Protein AF-A0A5N4DGF7-F1 (afdb_monomer)

Radius of gyration: 23.53 Å; Cα contacts (8 Å, |Δi|>4): 491; chains: 1; bounding box: 52×39×100 Å

InterPro domains:
  IPR006349 2-phosphoglycolate phosphatase, eukaryotic [TIGR01452] (80-290)
  IPR006357 HAD-superfamily hydrolase, subfamily IIA [PF13344] (52-76)
  IPR006357 HAD-superfamily hydrolase, subfamily IIA [PIRSF000915] (40-294)
  IPR023214 HAD superfamily [G3DSA:3.40.50.1000] (29-92)
  IPR023214 HAD superfamily [G3DSA:3.40.50.1000] (93-208)
  IPR023214 HAD superfamily [G3DSA:3.40.50.1000] (211-259)
  IPR036412 HAD-like superfamily [SSF56784] (50-291)

Foldseek 3Di:
DDDDDDDDDDDDDDDDPPDDPPPPPQDPDDFFDAAAQADPNLLVLLVLAPEEAEDPDLAQAPAPGGDPQSVVLCVLRVPDDDPDDFALLLLVLVVCCVLQDDPPLSRAAEEEQDDPVSVVSNVVSVGHHFPPPPDDPVHTGQQQEYEQFDHPPDDPVSLVVLLVSLVPVRRAYAYSAQDQWFAHPVRDIDGGSNVVQVSSCVSNVHHHHYRAFLDCSSVVVVCVVPVGDQCNYEFEYAALRGRLLSSVVSNHQYEHEPSGDDDSVVLVVCVVVVVSSSHHSYYYPHCSSSVVSSDD

Solvent-accessible surface area (backbone atoms only — not comparable to full-atom values): 16673 Å² total; per-residue (Å²): 138,84,82,89,83,87,80,78,87,78,78,83,77,83,80,75,82,73,78,73,77,75,74,76,73,79,72,97,61,84,78,55,68,56,38,76,56,46,73,69,60,29,30,55,54,53,71,60,38,82,46,75,47,69,47,51,75,24,45,42,20,54,81,95,42,67,36,78,48,34,71,59,37,53,58,68,64,43,84,80,53,86,91,73,91,84,50,35,45,55,45,38,25,50,53,48,44,70,73,48,67,60,60,83,94,60,54,44,13,35,37,70,45,44,46,68,71,48,52,49,39,26,46,76,60,71,48,50,50,62,87,47,92,86,64,50,89,92,66,62,63,58,58,40,28,39,39,34,37,62,38,99,80,70,44,73,66,58,50,52,50,51,35,60,49,48,69,42,84,82,27,41,47,33,21,28,37,60,46,57,56,42,81,43,89,88,73,49,72,46,82,23,26,22,48,56,41,48,53,48,25,66,75,49,74,50,77,60,50,57,31,16,56,46,32,57,59,43,54,55,64,54,49,76,80,39,99,72,60,41,77,30,26,37,29,37,20,17,37,38,82,28,39,28,27,23,14,48,72,54,47,25,46,20,32,35,26,56,62,38,77,37,53,73,70,55,34,50,48,28,49,78,70,66,41,55,59,40,24,24,41,22,31,37,71,40,67,38,65,56,46,75,36,72,62,133

Secondary structure (DSSP, 8-state):
---PPP---PPPP-----------PPP-------EE--HHHHHHHHHH-SEEEEPSBTTTEETTEEPTTHHHHHHHHTTSS------HHHHHHHHHHHHH---GGG-PEEEEES-HHHHHHHHHTT-EETT-TT--TTSPPPEEEEEE---TT--HHHHHHHHHHHTSTTSEEEES----EEE-TTS-EEEPHHHHHHHHHHHHT---EE-STT-THHHHHHHTT----GGGEEEEES-IIIIIHHHHHHT-EEEEETTSS--HHHHHHHHHTT-GGGS-SEEESSGGGGGGGS--

pLDDT: mean 85.35, std 19.86, range [28.36, 98.88]

Nearest PDB structures (foldseek):
  5gyn-assembly1_A  TM=9.649E-01  e=1.870E-47  Homo sapiens
  9em1-assembly1_A  TM=9.661E-01  e=2.173E-46  Homo sapiens
  2cfs-assembly1_A-2  TM=9.547E-01  e=1.367E-45  Homo sapiens
  2cft-assembly1_A-2  TM=9.517E-01  e=8.372E-46  Homo sapiens
  8qfw-assembly1_B  TM=9.389E-01  e=1.209E-45  Mus musculus

Mean predicted aligned error: 9.0 Å

Organism: Camelus dromedarius (NCBI:txid9838)

Sequence (296 aa):
MPGPERLRESAPCPRKESGAARACGQPVGCMARCERLCGAALRDVLGRAQGILFDCDGVLWNGERAVPGAPELLERAGGGLARRRYSSAVCAARLLRQRLLGPPDAQGAVFVLGGEGLQAELRAAGLRLAGDPGEDPGAAPRVRAVLVGYDEHFSFAKLSEACAHLRDPDCLLVATDRDPWHPLSDGSRTPGTGSLAAAVETASGRQALVVGKPSPYMFECITEHFSVDPSRMLMVGDRLETDILFGHRCGMTTVLTLTGVSRLEEAQGYLAAGQHDLVPHYYVESIADLMEGLED

Structure (mmCIF, N/CA/C/O backbone):
data_AF-A0A5N4DGF7-F1
#
_entry.id   AF-A0A5N4DGF7-F1
#
loop_
_atom_site.group_PDB
_atom_site.id
_atom_site.type_symbol
_atom_site.label_atom_id
_atom_site.label_alt_id
_atom_site.label_comp_id
_atom_site.label_asym_id
_atom_site.label_entity_id
_atom_site.label_seq_id
_atom_site.pdbx_PDB_ins_code
_atom_site.Cartn_x
_atom_site.Cartn_y
_atom_site.Cartn_z
_atom_site.occupancy
_atom_site.B_iso_or_equiv
_atom_site.auth_seq_id
_atom_site.auth_comp_id
_atom_site.auth_asym_id
_atom_site.auth_atom_id
_atom_site.pdbx_PDB_model_num
ATOM 1 N N . MET A 1 1 ? -22.667 -16.792 -71.528 1.00 29.92 1 MET A N 1
ATOM 2 C CA . MET A 1 1 ? -22.055 -17.797 -70.630 1.00 29.92 1 MET A CA 1
ATOM 3 C C . MET A 1 1 ? -21.898 -17.163 -69.249 1.00 29.92 1 MET A C 1
ATOM 5 O O . MET A 1 1 ? -21.660 -15.962 -69.214 1.00 29.92 1 MET A O 1
ATOM 9 N N . PRO A 1 2 ? -22.196 -17.885 -68.159 1.00 38.75 2 PRO A N 1
ATOM 10 C CA . PRO A 1 2 ? -23.044 -17.379 -67.077 1.00 38.75 2 PRO A CA 1
ATOM 11 C C . PRO A 1 2 ? -22.313 -16.843 -65.828 1.00 38.75 2 PRO A C 1
ATOM 13 O O . PRO A 1 2 ? -21.226 -17.294 -65.499 1.00 38.75 2 PRO A O 1
ATOM 16 N N . GLY A 1 3 ? -22.999 -15.878 -65.194 1.00 35.38 3 GLY A N 1
ATOM 17 C CA . GLY A 1 3 ? -23.133 -15.471 -63.778 1.00 35.38 3 GLY A CA 1
ATOM 18 C C . GLY A 1 3 ? -22.097 -15.821 -62.691 1.00 35.38 3 GLY A C 1
ATOM 19 O O . GLY A 1 3 ? -21.662 -16.964 -62.611 1.00 35.38 3 GLY A O 1
ATOM 20 N N . PRO A 1 4 ? -21.806 -14.889 -61.754 1.00 40.59 4 PRO A N 1
ATOM 21 C CA . PRO A 1 4 ? -20.982 -15.172 -60.581 1.00 40.59 4 PRO A CA 1
ATOM 22 C C . PRO A 1 4 ? -21.784 -15.925 -59.505 1.00 40.59 4 PRO A C 1
ATOM 24 O O . PRO A 1 4 ? -22.848 -15.478 -59.064 1.00 40.59 4 PRO A O 1
ATOM 27 N N . GLU A 1 5 ? -21.261 -17.072 -59.072 1.00 37.19 5 GLU A N 1
ATOM 28 C CA . GLU A 1 5 ? -21.816 -17.888 -57.993 1.00 37.19 5 GLU A CA 1
ATOM 29 C C . GLU A 1 5 ? -21.522 -17.281 -56.614 1.00 37.19 5 GLU A C 1
ATOM 31 O O . GLU A 1 5 ? -20.382 -17.016 -56.236 1.00 37.19 5 GLU A O 1
ATOM 36 N N . ARG A 1 6 ? -22.597 -17.097 -55.842 1.00 35.78 6 ARG A N 1
ATOM 37 C CA . ARG A 1 6 ? -22.582 -16.855 -54.398 1.00 35.78 6 ARG A CA 1
ATOM 38 C C . ARG A 1 6 ? -22.234 -18.154 -53.676 1.00 35.78 6 ARG A C 1
ATOM 40 O O . ARG A 1 6 ? -22.987 -19.120 -53.783 1.00 35.78 6 ARG A O 1
ATOM 47 N N . LEU A 1 7 ? -21.190 -18.142 -52.850 1.00 34.81 7 LEU A N 1
ATOM 48 C CA . LEU A 1 7 ? -20.949 -19.191 -51.861 1.00 34.81 7 LEU A CA 1
ATOM 49 C C . LEU A 1 7 ? -20.727 -18.603 -50.461 1.00 34.81 7 LEU A C 1
ATOM 51 O O . LEU A 1 7 ? -19.651 -18.137 -50.116 1.00 34.81 7 LEU A O 1
ATOM 55 N N . ARG A 1 8 ? -21.822 -18.703 -49.697 1.00 33.31 8 ARG A N 1
ATOM 56 C CA . ARG A 1 8 ? -21.937 -19.197 -48.315 1.00 33.31 8 ARG A CA 1
ATOM 57 C C . ARG A 1 8 ? -21.228 -18.419 -47.202 1.00 33.31 8 ARG A C 1
ATOM 59 O O . ARG A 1 8 ? -20.053 -18.603 -46.913 1.00 33.31 8 ARG A O 1
ATOM 66 N N . GLU A 1 9 ? -22.069 -17.659 -46.504 1.00 29.84 9 GLU A N 1
ATOM 67 C CA . GLU A 1 9 ? -21.921 -17.209 -45.122 1.00 29.84 9 GLU A CA 1
ATOM 68 C C . GLU A 1 9 ? -21.431 -18.346 -44.212 1.00 29.84 9 GLU A C 1
ATOM 70 O O . GLU A 1 9 ? -22.077 -19.385 -44.061 1.00 29.84 9 GLU A O 1
ATOM 75 N N . SER A 1 10 ? -20.270 -18.138 -43.594 1.00 33.03 10 SER A N 1
ATOM 76 C CA . SER A 1 10 ? -19.778 -18.950 -42.487 1.00 33.03 10 SER A CA 1
ATOM 77 C C . SER A 1 10 ? -20.520 -18.566 -41.206 1.00 33.03 10 SER A C 1
ATOM 79 O O . SER A 1 10 ? -20.503 -17.405 -40.795 1.00 33.03 10 SER A O 1
ATOM 81 N N . ALA A 1 11 ? -21.160 -19.556 -40.588 1.00 35.50 11 ALA A N 1
ATOM 82 C CA . ALA A 1 11 ? -21.904 -19.439 -39.341 1.00 35.50 11 ALA A CA 1
ATOM 83 C C . ALA A 1 11 ? -21.068 -18.823 -38.194 1.00 35.50 11 ALA A C 1
ATOM 85 O O . ALA A 1 11 ? -19.869 -19.101 -38.087 1.00 35.50 11 ALA A O 1
ATOM 86 N N . PRO A 1 12 ? -21.682 -18.019 -37.306 1.00 32.53 12 PRO A N 1
ATOM 87 C CA . PRO A 1 12 ? -20.990 -17.429 -36.170 1.00 32.53 12 PRO A CA 1
ATOM 88 C C . PRO A 1 12 ? -20.614 -18.494 -35.129 1.00 32.53 12 PRO A C 1
ATOM 90 O O . PRO A 1 12 ? -21.428 -19.317 -34.713 1.00 32.53 12 PRO A O 1
ATOM 93 N N . CYS A 1 13 ? -19.351 -18.441 -34.706 1.00 29.00 13 CYS A N 1
ATOM 94 C CA . CYS A 1 13 ? -18.763 -19.249 -33.641 1.00 29.00 13 CYS A CA 1
ATOM 95 C C . CYS A 1 13 ? -19.578 -19.117 -32.333 1.00 29.00 13 CYS A C 1
ATOM 97 O O . CYS A 1 13 ? -19.913 -17.989 -31.950 1.00 29.00 13 CYS A O 1
ATOM 99 N N . PRO A 1 14 ? -19.902 -20.217 -31.625 1.00 30.45 14 PRO A N 1
ATOM 100 C CA . PRO A 1 14 ? -20.654 -20.142 -30.381 1.00 30.45 14 PRO A CA 1
ATOM 101 C C . PRO A 1 14 ? -19.812 -19.433 -29.317 1.00 30.45 14 PRO A C 1
ATOM 103 O O . PRO A 1 14 ? -18.762 -19.921 -28.894 1.00 30.45 14 PRO A O 1
ATOM 106 N N . ARG A 1 15 ? -20.287 -18.259 -28.885 1.00 29.48 15 ARG A N 1
ATOM 107 C CA . ARG A 1 15 ? -19.765 -17.538 -27.722 1.00 29.48 15 ARG A CA 1
ATOM 108 C C . ARG A 1 15 ? -19.885 -18.459 -26.510 1.00 29.48 15 ARG A C 1
ATOM 110 O O . ARG A 1 15 ? -20.980 -18.675 -26.005 1.00 29.48 15 ARG A O 1
ATOM 117 N N . LYS A 1 16 ? -18.760 -19.007 -26.049 1.00 29.69 16 LYS A N 1
ATOM 118 C CA . LYS A 1 16 ? -18.668 -19.544 -24.692 1.00 29.69 16 LYS A CA 1
ATOM 119 C C . LYS A 1 16 ? -18.825 -18.363 -23.746 1.00 29.69 16 LYS A C 1
ATOM 121 O O . LYS A 1 16 ? -18.000 -17.453 -23.756 1.00 29.69 16 LYS A O 1
ATOM 126 N N . GLU A 1 17 ? -19.912 -18.380 -22.988 1.00 28.86 17 GLU A N 1
ATOM 127 C CA . GLU A 1 17 ? -20.150 -17.508 -21.848 1.00 28.86 17 GLU A CA 1
ATOM 128 C C . GLU A 1 17 ? -18.963 -17.634 -20.885 1.00 28.86 17 GLU A C 1
ATOM 130 O O . GLU A 1 17 ? -18.830 -18.599 -20.134 1.00 28.86 17 GLU A O 1
ATOM 135 N N . SER A 1 18 ? -18.037 -16.680 -20.957 1.00 32.62 18 SER A N 1
ATOM 136 C CA . SER A 1 18 ? -17.045 -16.466 -19.915 1.00 32.62 18 SER A CA 1
ATOM 137 C C . SER A 1 18 ? -17.792 -15.916 -18.709 1.00 32.62 18 SER A C 1
ATOM 139 O O . SER A 1 18 ? -18.385 -14.838 -18.801 1.00 32.62 18 SER A O 1
ATOM 141 N N . GLY A 1 19 ? -17.801 -16.694 -17.625 1.00 29.19 19 GLY A N 1
ATOM 142 C CA . GLY A 1 19 ? -18.499 -16.399 -16.382 1.00 29.19 19 GLY A CA 1
ATOM 143 C C . GLY A 1 19 ? -18.359 -14.936 -15.989 1.00 29.19 19 GLY A C 1
ATOM 144 O O . GLY A 1 19 ? -17.258 -14.448 -15.734 1.00 29.19 19 GLY A O 1
ATOM 145 N N . ALA A 1 20 ? -19.498 -14.247 -15.966 1.00 30.00 20 ALA A N 1
ATOM 146 C CA . ALA A 1 20 ? -19.614 -12.942 -15.357 1.00 30.00 20 ALA A CA 1
ATOM 147 C C . ALA A 1 20 ? -19.059 -13.047 -13.934 1.00 30.00 20 ALA A C 1
ATOM 149 O O . ALA A 1 20 ? -19.538 -13.857 -13.134 1.00 30.00 20 ALA A O 1
ATOM 150 N N . ALA A 1 21 ? -18.040 -12.240 -13.637 1.00 31.88 21 ALA A N 1
ATOM 151 C CA . ALA A 1 21 ? -17.701 -11.904 -12.270 1.00 31.88 21 ALA A CA 1
ATOM 152 C C . ALA A 1 21 ? -19.017 -11.523 -11.589 1.00 31.88 21 ALA A C 1
ATOM 154 O O . ALA A 1 21 ? -19.682 -10.571 -12.007 1.00 31.88 21 ALA A O 1
ATOM 155 N N . ARG A 1 22 ? -19.455 -12.334 -10.620 1.00 28.36 22 ARG A N 1
ATOM 156 C CA . ARG A 1 22 ? -20.599 -11.982 -9.788 1.00 28.36 22 ARG A CA 1
ATOM 157 C C . ARG A 1 22 ? -20.249 -10.635 -9.180 1.00 28.36 22 ARG A C 1
ATOM 159 O O . ARG A 1 22 ? -19.332 -10.557 -8.368 1.00 28.36 22 ARG A O 1
ATOM 166 N N . ALA A 1 23 ? -20.947 -9.591 -9.619 1.00 31.34 23 ALA A N 1
ATOM 167 C CA . ALA A 1 23 ? -20.983 -8.334 -8.907 1.00 31.34 23 ALA A CA 1
ATOM 168 C C . ALA A 1 23 ? -21.332 -8.694 -7.463 1.00 31.34 23 ALA A C 1
ATOM 170 O O . ALA A 1 23 ? -22.400 -9.254 -7.201 1.00 31.34 23 ALA A O 1
ATOM 171 N N . CYS A 1 24 ? -20.374 -8.490 -6.563 1.00 31.69 24 CYS A N 1
ATOM 172 C CA . CYS A 1 24 ? -20.600 -8.619 -5.140 1.00 31.69 24 CYS A CA 1
ATOM 173 C C . CYS A 1 24 ? -21.695 -7.595 -4.829 1.00 31.69 24 CYS A C 1
ATOM 175 O O . CYS A 1 24 ? -21.461 -6.391 -4.928 1.00 31.69 24 CYS A O 1
ATOM 177 N N . GLY A 1 25 ? -22.926 -8.068 -4.619 1.00 30.77 25 GLY A N 1
ATOM 178 C CA . GLY A 1 25 ? -24.028 -7.203 -4.232 1.00 30.77 25 GLY A CA 1
ATOM 179 C C . GLY A 1 25 ? -23.598 -6.479 -2.969 1.00 30.77 25 GLY A C 1
ATOM 180 O O . GLY A 1 25 ? -23.214 -7.140 -2.007 1.00 30.77 25 GLY A O 1
ATOM 181 N N . GLN A 1 26 ? -23.593 -5.145 -3.003 1.00 32.00 26 GLN A N 1
ATOM 182 C CA . GLN A 1 26 ? -23.273 -4.342 -1.830 1.00 32.00 26 GLN A CA 1
ATOM 183 C C . GLN A 1 26 ? -24.164 -4.822 -0.677 1.00 32.00 26 GLN A C 1
ATOM 185 O O . GLN A 1 26 ? -25.393 -4.748 -0.799 1.00 32.00 26 GLN A O 1
ATOM 190 N N . PRO A 1 27 ? -23.595 -5.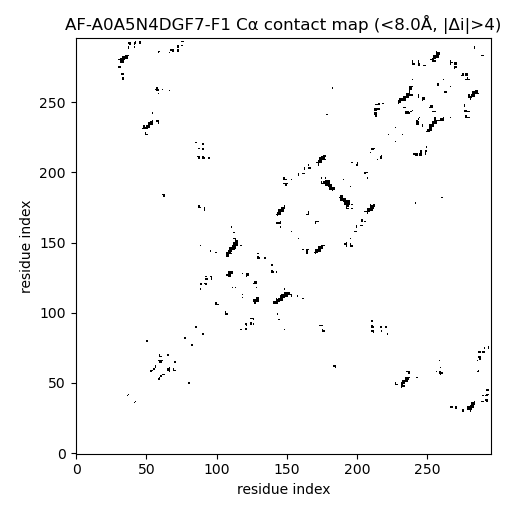343 0.423 1.00 37.53 27 PRO A N 1
ATOM 191 C CA . PRO A 1 27 ? -24.372 -5.525 1.629 1.00 37.53 27 PRO A CA 1
ATOM 192 C C . PRO A 1 27 ? -24.880 -4.142 2.026 1.00 37.53 27 PRO A C 1
ATOM 194 O O . PRO A 1 27 ? -24.149 -3.155 1.934 1.00 37.53 27 PRO A O 1
ATOM 197 N N . VAL A 1 28 ? -26.134 -4.064 2.461 1.00 37.47 28 VAL A N 1
ATOM 198 C CA . VAL A 1 28 ? -26.703 -2.861 3.073 1.00 37.47 28 VAL A CA 1
ATOM 199 C C . VAL A 1 28 ? -26.019 -2.692 4.438 1.00 37.47 28 VAL A C 1
ATOM 201 O O . VAL A 1 28 ? -26.547 -3.093 5.471 1.00 37.47 28 VAL A O 1
ATOM 204 N N . GLY A 1 29 ? -24.766 -2.239 4.415 1.00 44.91 29 GLY A N 1
ATOM 205 C CA . GLY A 1 29 ? -23.880 -2.082 5.561 1.00 44.91 29 GLY A CA 1
ATOM 206 C C . GLY A 1 29 ? -24.005 -0.687 6.162 1.00 44.91 29 GLY A C 1
ATOM 207 O O . GLY A 1 29 ? -24.285 0.280 5.457 1.00 44.91 29 GLY A O 1
ATOM 208 N N . CYS A 1 30 ? -23.843 -0.605 7.481 1.00 55.97 30 CYS A N 1
ATOM 209 C CA . CYS A 1 30 ? -23.845 0.622 8.277 1.00 55.97 30 CYS A CA 1
ATOM 210 C C . CYS A 1 30 ? -23.085 1.760 7.565 1.00 55.97 30 CYS A C 1
ATOM 212 O O . CYS A 1 30 ? -21.910 1.593 7.252 1.00 55.97 30 CYS A O 1
ATOM 214 N N . MET A 1 31 ? -23.731 2.906 7.300 1.00 72.88 31 MET A N 1
ATOM 215 C CA . MET A 1 31 ? -23.023 4.073 6.749 1.00 72.88 31 MET A CA 1
ATOM 216 C C . MET A 1 31 ? -21.836 4.430 7.651 1.00 72.88 31 MET A C 1
ATOM 218 O O . MET A 1 31 ? -22.018 4.558 8.862 1.00 72.88 31 MET A O 1
ATOM 222 N N . ALA A 1 32 ? -20.654 4.639 7.067 1.00 78.94 32 ALA A N 1
ATOM 223 C CA . ALA A 1 32 ? -19.492 5.124 7.801 1.00 78.94 32 ALA A CA 1
ATOM 224 C C . ALA A 1 32 ? -19.762 6.517 8.389 1.00 78.94 32 ALA A C 1
ATOM 226 O O . ALA A 1 32 ? -20.204 7.429 7.684 1.00 78.94 32 ALA A O 1
ATOM 227 N N . ARG A 1 33 ? -19.515 6.663 9.694 1.00 90.00 33 ARG A N 1
ATOM 228 C CA . ARG A 1 33 ? -19.821 7.878 10.468 1.00 90.00 33 ARG A CA 1
ATOM 229 C C . ARG A 1 33 ? -18.619 8.465 11.201 1.00 90.00 33 ARG A C 1
ATOM 231 O O . ARG A 1 33 ? -18.768 9.517 11.813 1.00 90.00 33 ARG A O 1
ATOM 238 N N . CYS A 1 34 ? -17.448 7.830 11.121 1.00 95.88 34 CYS A N 1
ATOM 239 C CA . CYS A 1 34 ? -16.244 8.246 11.838 1.00 95.88 34 CYS A CA 1
ATOM 240 C C . CYS A 1 34 ? -16.488 8.389 13.354 1.00 95.88 34 CYS A C 1
ATOM 242 O O . CYS A 1 34 ? -16.151 9.402 13.967 1.00 95.88 34 CYS A O 1
ATOM 244 N N . GLU A 1 35 ? -17.113 7.378 13.964 1.00 96.81 35 GLU A N 1
ATOM 245 C CA . GLU A 1 35 ? -17.431 7.378 15.397 1.00 96.81 35 GLU A CA 1
ATOM 246 C C . GLU A 1 35 ? -16.247 6.863 16.228 1.00 96.81 35 GLU A C 1
ATOM 248 O O . GLU A 1 35 ? -15.510 5.976 15.798 1.00 96.81 35 GLU A O 1
ATOM 253 N N . ARG A 1 36 ? -16.052 7.379 17.447 1.00 97.69 36 ARG A N 1
ATOM 254 C CA . ARG A 1 36 ? -15.028 6.824 18.345 1.00 97.69 36 ARG A CA 1
ATOM 255 C C . ARG A 1 36 ? -15.435 5.410 18.764 1.00 97.69 36 ARG A C 1
ATOM 257 O O . ARG A 1 36 ? -16.535 5.227 19.284 1.00 97.69 36 ARG A O 1
ATOM 264 N N . LEU A 1 37 ? -14.556 4.426 18.582 1.00 96.88 37 LEU A N 1
ATOM 265 C CA . LEU A 1 37 ? -14.819 3.053 19.012 1.00 96.88 37 LEU A CA 1
ATOM 266 C C . LEU A 1 37 ? -14.488 2.891 20.496 1.00 96.88 37 LEU A C 1
ATOM 268 O O . LEU A 1 37 ? -13.323 2.821 20.870 1.00 96.88 37 LEU A O 1
ATOM 272 N N . CYS A 1 38 ? -15.507 2.834 21.349 1.00 96.12 38 CYS A N 1
ATOM 273 C CA . CYS A 1 38 ? -15.329 2.610 22.784 1.00 96.12 38 CYS A CA 1
ATOM 274 C C . CYS A 1 38 ? -16.556 1.937 23.420 1.00 96.12 38 CYS A C 1
ATOM 276 O O . CYS A 1 38 ? -17.619 1.804 22.802 1.00 96.12 38 CYS A O 1
ATOM 278 N N . GLY A 1 39 ? -16.412 1.495 24.673 1.00 94.75 39 GLY A N 1
ATOM 279 C CA . GLY A 1 39 ? -17.518 0.995 25.490 1.00 94.75 39 GLY A CA 1
ATOM 280 C C . GLY A 1 39 ? -18.294 -0.162 24.846 1.00 94.75 39 GLY A C 1
ATOM 281 O O . GLY A 1 39 ? -17.718 -1.165 24.431 1.00 94.75 39 GLY A O 1
ATOM 282 N N . ALA A 1 40 ? -19.624 -0.042 24.792 1.00 93.75 40 ALA A N 1
ATOM 283 C CA . ALA A 1 40 ? -20.487 -1.092 24.244 1.00 93.75 40 ALA A CA 1
ATOM 284 C C . ALA A 1 40 ? -20.273 -1.314 22.737 1.00 93.75 40 ALA A C 1
ATOM 286 O O . ALA A 1 40 ? -20.248 -2.458 22.297 1.00 93.75 40 ALA A O 1
ATOM 287 N N . ALA A 1 41 ? -20.051 -0.242 21.966 1.00 94.12 41 ALA A N 1
ATOM 288 C CA . ALA A 1 41 ? -19.810 -0.349 20.529 1.00 94.12 41 ALA A CA 1
ATOM 289 C C . ALA A 1 41 ? -18.527 -1.138 20.234 1.00 94.12 41 ALA A C 1
ATOM 291 O O . ALA A 1 41 ? -18.525 -1.994 19.355 1.00 94.12 41 ALA A O 1
ATOM 292 N N . LEU A 1 42 ? -17.464 -0.901 21.011 1.00 94.75 42 LEU A N 1
ATOM 293 C CA . LEU A 1 42 ? -16.211 -1.649 20.902 1.00 94.75 42 LEU A CA 1
ATOM 294 C C . LEU A 1 42 ? -16.428 -3.155 21.115 1.00 94.75 42 LEU A C 1
ATOM 296 O O . LEU A 1 42 ? -16.029 -3.952 20.266 1.00 94.75 42 LEU A O 1
ATOM 300 N N . ARG A 1 43 ? -17.108 -3.539 22.205 1.00 93.25 43 ARG A N 1
ATOM 301 C CA . ARG A 1 43 ? -17.416 -4.949 22.503 1.00 93.25 43 ARG A CA 1
ATOM 302 C C . ARG A 1 43 ? -18.280 -5.598 21.424 1.00 93.25 43 ARG A C 1
ATOM 304 O O . ARG A 1 43 ? -17.997 -6.716 21.009 1.00 93.25 43 ARG A O 1
ATOM 311 N N . ASP A 1 44 ? -19.295 -4.895 20.931 1.00 93.12 44 ASP A N 1
ATOM 312 C CA . ASP A 1 44 ? -20.184 -5.419 19.891 1.00 93.12 44 ASP A CA 1
ATOM 313 C C . ASP A 1 44 ? -19.459 -5.621 18.554 1.00 93.12 44 ASP A C 1
ATOM 315 O O . ASP A 1 44 ? -19.674 -6.628 17.875 1.00 93.12 44 ASP A O 1
ATOM 319 N N . VAL A 1 45 ? -18.607 -4.670 18.161 1.00 93.75 45 VAL A N 1
ATOM 320 C CA . VAL A 1 45 ? -17.831 -4.736 16.915 1.00 93.75 45 VAL A CA 1
ATOM 321 C C . VAL A 1 45 ? -16.804 -5.864 16.985 1.00 93.75 45 VAL A C 1
ATOM 323 O O . VAL A 1 45 ? -16.755 -6.695 16.076 1.00 93.75 45 VAL A O 1
ATOM 326 N N . LEU A 1 46 ? -16.038 -5.948 18.078 1.00 91.88 46 LEU A N 1
ATOM 327 C CA . LEU A 1 46 ? -15.054 -7.015 18.271 1.00 91.88 46 LEU A CA 1
ATOM 328 C C . LEU A 1 46 ? -15.713 -8.392 18.413 1.00 91.88 46 LEU A C 1
ATOM 330 O O . LEU A 1 46 ? -15.262 -9.340 17.779 1.00 91.88 46 LEU A O 1
ATOM 334 N N . GLY A 1 47 ? -16.825 -8.506 19.146 1.00 90.25 47 GLY A N 1
ATOM 335 C CA . GLY A 1 47 ? -17.545 -9.771 19.327 1.00 90.25 47 GLY A CA 1
ATOM 336 C C . GLY A 1 47 ? -18.165 -10.331 18.039 1.00 90.25 47 GLY A C 1
ATOM 337 O O . GLY A 1 47 ? -18.373 -11.539 17.915 1.00 90.25 47 GLY A O 1
ATOM 338 N N . ARG A 1 48 ? -18.453 -9.478 17.046 1.00 90.38 48 ARG A N 1
ATOM 339 C CA . ARG A 1 48 ? -18.931 -9.911 15.718 1.00 90.38 48 ARG A CA 1
ATOM 340 C C . ARG A 1 48 ? -17.793 -10.299 14.777 1.00 90.38 48 ARG A C 1
ATOM 342 O O . ARG A 1 48 ? -18.018 -11.122 13.875 1.00 90.38 48 ARG A O 1
ATOM 349 N N . ALA A 1 49 ? -16.611 -9.719 14.970 1.00 90.25 49 ALA A N 1
ATOM 350 C CA . ALA A 1 49 ? -15.463 -9.921 14.104 1.00 90.25 49 ALA A CA 1
ATOM 351 C C . ALA A 1 49 ? -14.941 -11.366 14.182 1.00 90.25 49 ALA A C 1
ATOM 353 O O . ALA A 1 49 ? -14.814 -11.959 15.247 1.00 90.25 49 ALA A O 1
ATOM 354 N N . GLN A 1 50 ? -14.640 -11.948 13.023 1.00 88.12 50 GLN A N 1
ATOM 355 C CA . GLN A 1 50 ? -13.910 -13.213 12.890 1.00 88.12 50 GLN A CA 1
ATOM 356 C C . GLN A 1 50 ? -12.404 -12.998 12.807 1.00 88.12 50 GLN A C 1
ATOM 358 O O . GLN A 1 50 ? -11.645 -13.947 12.971 1.00 88.12 50 GLN A O 1
ATOM 363 N N . GLY A 1 51 ? -11.975 -11.778 12.490 1.00 88.38 51 GLY A N 1
ATOM 364 C CA . GLY A 1 51 ? -10.576 -11.455 12.322 1.00 88.38 51 GLY A CA 1
ATOM 365 C C . GLY A 1 51 ? -10.330 -9.965 12.188 1.00 88.38 51 GLY A C 1
ATOM 366 O O . GLY A 1 51 ? -11.217 -9.196 11.813 1.00 88.38 51 GLY A O 1
ATOM 367 N N . ILE A 1 52 ? -9.098 -9.582 12.498 1.00 91.00 52 ILE A N 1
ATOM 368 C CA . ILE A 1 52 ? -8.624 -8.208 12.414 1.00 91.00 52 ILE A CA 1
ATOM 369 C C . ILE A 1 52 ? -7.394 -8.202 11.518 1.00 91.00 52 ILE A C 1
ATOM 371 O O . ILE A 1 52 ? -6.453 -8.970 11.730 1.00 91.00 52 ILE A O 1
ATOM 375 N N . LEU A 1 53 ? -7.424 -7.348 10.507 1.00 92.81 53 LEU A N 1
ATOM 376 C CA . LEU A 1 53 ? -6.301 -7.049 9.646 1.00 92.81 53 LEU A CA 1
ATOM 377 C C . LEU A 1 53 ? -5.723 -5.708 10.086 1.00 92.81 53 LEU A C 1
ATOM 379 O O . LEU A 1 53 ? -6.409 -4.691 10.042 1.00 92.81 53 LEU A O 1
ATOM 383 N N . PHE A 1 54 ? -4.472 -5.728 10.525 1.00 93.88 54 PHE A N 1
ATOM 384 C CA . PHE A 1 54 ? -3.741 -4.530 10.911 1.00 93.88 54 PHE A CA 1
ATOM 385 C C . PHE A 1 54 ? -2.790 -4.137 9.789 1.00 93.88 54 PHE A C 1
ATOM 387 O O . PHE A 1 54 ? -2.086 -4.998 9.249 1.00 93.88 54 PHE A O 1
ATOM 394 N N . ASP A 1 55 ? -2.731 -2.845 9.476 1.00 94.56 55 ASP A N 1
ATOM 395 C CA . ASP A 1 55 ? -1.502 -2.298 8.919 1.00 94.56 55 ASP A CA 1
ATOM 396 C C . ASP A 1 55 ? -0.360 -2.355 9.949 1.00 94.56 55 ASP A C 1
ATOM 398 O O . ASP A 1 55 ? -0.578 -2.615 11.133 1.00 94.56 55 ASP A O 1
ATOM 402 N N . CYS A 1 56 ? 0.871 -2.155 9.491 1.00 90.38 56 CYS A N 1
ATOM 403 C CA . CYS A 1 56 ? 2.074 -2.229 10.306 1.00 90.38 56 CYS A CA 1
ATOM 404 C C . CYS A 1 56 ? 2.606 -0.839 10.676 1.00 90.38 56 CYS A C 1
ATOM 406 O O . CYS A 1 56 ? 2.559 -0.457 11.847 1.00 90.38 56 CYS A O 1
ATOM 408 N N . ASP A 1 57 ? 3.136 -0.105 9.697 1.00 89.44 57 ASP A N 1
ATOM 409 C CA . ASP A 1 57 ? 3.709 1.226 9.907 1.00 89.44 57 ASP A CA 1
ATOM 410 C C . ASP A 1 57 ? 2.601 2.209 10.304 1.00 89.44 57 ASP A C 1
ATOM 412 O O . ASP A 1 57 ? 1.506 2.156 9.764 1.00 89.44 57 ASP A O 1
ATOM 416 N N . GLY A 1 58 ? 2.839 3.056 11.304 1.00 90.62 58 GLY A N 1
ATOM 417 C CA . GLY A 1 58 ? 1.824 3.971 11.839 1.00 90.62 58 GLY A CA 1
ATOM 418 C C . GLY A 1 58 ? 0.771 3.312 12.741 1.00 90.62 58 GLY A C 1
ATOM 419 O O . GLY A 1 58 ? 0.052 4.021 13.445 1.00 90.62 58 GLY A O 1
ATOM 420 N N . VAL A 1 59 ? 0.706 1.974 12.789 1.00 95.44 59 VAL A N 1
ATOM 421 C CA . VAL A 1 59 ? -0.305 1.204 13.540 1.00 95.44 59 VAL A CA 1
ATOM 422 C C . VAL A 1 59 ? 0.318 0.348 14.640 1.00 95.44 59 VAL A C 1
ATOM 424 O O . VAL A 1 59 ? 0.018 0.533 15.816 1.00 95.44 59 VAL A O 1
ATOM 427 N N . LEU A 1 60 ? 1.193 -0.590 14.275 1.00 93.38 60 LEU A N 1
ATOM 428 C CA . LEU A 1 60 ? 1.917 -1.454 15.213 1.00 93.38 60 LEU A CA 1
ATOM 429 C C . LEU A 1 60 ? 3.214 -0.797 15.694 1.00 93.38 60 LEU A C 1
ATOM 431 O O . LEU A 1 60 ? 3.657 -1.047 16.817 1.00 93.38 60 LEU A O 1
ATOM 435 N N . TRP A 1 61 ? 3.837 0.033 14.856 1.00 92.38 61 TRP A N 1
ATOM 436 C CA . TRP A 1 61 ? 5.070 0.750 15.173 1.00 92.38 61 TRP A CA 1
ATOM 437 C C . TRP A 1 61 ? 5.206 2.048 14.372 1.00 92.38 61 TRP A C 1
ATOM 439 O O . TRP A 1 61 ? 4.577 2.236 13.338 1.00 92.38 61 TRP A O 1
ATOM 449 N N . ASN A 1 62 ? 6.081 2.932 14.845 1.00 89.06 62 ASN A N 1
ATOM 450 C CA . ASN A 1 62 ? 6.528 4.138 14.160 1.00 89.06 62 ASN A CA 1
ATOM 451 C C . ASN A 1 62 ? 8.061 4.138 14.109 1.00 89.06 62 ASN A C 1
ATOM 453 O O . ASN A 1 62 ? 8.727 4.279 15.141 1.00 89.06 62 ASN A O 1
ATOM 457 N N . GLY A 1 63 ? 8.626 3.950 12.913 1.00 85.06 63 GLY A N 1
ATOM 458 C CA . GLY A 1 63 ? 10.055 3.678 12.757 1.00 85.06 63 GLY A CA 1
ATOM 459 C C . GLY A 1 63 ? 10.456 2.432 13.551 1.00 85.06 63 GLY A C 1
ATOM 460 O O . GLY A 1 63 ? 9.848 1.378 13.412 1.00 85.06 63 GLY A O 1
ATOM 461 N N . GLU A 1 64 ? 11.442 2.561 14.436 1.00 84.00 64 GLU A N 1
ATOM 462 C CA . GLU A 1 64 ? 11.929 1.448 15.268 1.00 84.00 64 GLU A CA 1
ATOM 463 C C . GLU A 1 64 ? 11.148 1.255 16.582 1.00 84.00 64 GLU A C 1
ATOM 465 O O . GLU A 1 64 ? 11.480 0.382 17.385 1.00 84.00 64 GLU A O 1
ATOM 470 N N . ARG A 1 65 ? 10.129 2.082 16.854 1.00 88.81 65 ARG A N 1
ATOM 471 C CA . ARG A 1 65 ? 9.401 2.066 18.130 1.00 88.81 65 ARG A CA 1
ATOM 472 C C . ARG A 1 65 ? 8.023 1.449 17.966 1.00 88.81 65 ARG A C 1
ATOM 474 O O . ARG A 1 65 ? 7.189 1.994 17.250 1.00 88.81 65 ARG A O 1
ATOM 481 N N . ALA A 1 66 ? 7.761 0.361 18.685 1.00 93.19 66 ALA A N 1
ATOM 482 C CA . ALA A 1 66 ? 6.416 -0.194 18.792 1.00 93.19 66 ALA A CA 1
ATOM 483 C C . ALA A 1 66 ? 5.446 0.830 19.402 1.00 93.19 66 ALA A C 1
ATOM 485 O O . ALA A 1 66 ? 5.807 1.569 20.324 1.00 93.19 66 ALA A O 1
ATOM 486 N N . VAL A 1 67 ? 4.211 0.854 18.902 1.00 94.31 67 VAL A N 1
ATOM 487 C CA . VAL A 1 67 ? 3.121 1.594 19.538 1.00 94.31 67 VAL A CA 1
ATOM 488 C C . VAL A 1 67 ? 2.846 0.945 20.904 1.00 94.31 67 VAL A C 1
ATOM 490 O O . VAL A 1 67 ? 2.692 -0.279 20.966 1.00 94.31 67 VAL A O 1
ATOM 493 N N . PRO A 1 68 ? 2.815 1.710 22.013 1.00 96.38 68 PRO A N 1
ATOM 494 C CA . PRO A 1 68 ? 2.536 1.151 23.334 1.00 96.38 68 PRO A CA 1
ATOM 495 C C . PRO A 1 68 ? 1.217 0.369 23.350 1.00 96.38 68 PRO A C 1
ATOM 497 O O . PRO A 1 68 ? 0.205 0.875 22.870 1.00 96.38 68 PRO A O 1
ATOM 500 N N . GLY A 1 69 ? 1.229 -0.854 23.888 1.00 93.94 69 GLY A N 1
ATOM 501 C CA . GLY A 1 69 ? 0.066 -1.747 23.917 1.00 93.94 69 GLY A CA 1
ATOM 502 C C . GLY A 1 69 ? -0.120 -2.611 22.663 1.00 93.94 69 GLY A C 1
ATOM 503 O O . GLY A 1 69 ? -0.949 -3.518 22.679 1.00 93.94 69 GLY A O 1
ATOM 504 N N . ALA A 1 70 ? 0.621 -2.367 21.574 1.00 92.88 70 ALA A N 1
ATOM 505 C CA . ALA A 1 70 ? 0.497 -3.160 20.350 1.00 92.88 70 ALA A CA 1
ATOM 506 C C . ALA A 1 70 ? 0.920 -4.633 20.535 1.00 92.88 70 ALA A C 1
ATOM 508 O O . ALA A 1 70 ? 0.167 -5.511 20.103 1.00 92.88 70 ALA A O 1
ATOM 509 N N . PRO A 1 71 ? 2.063 -4.958 21.181 1.00 91.19 71 PRO A N 1
ATOM 510 C CA . PRO A 1 71 ? 2.420 -6.350 21.462 1.00 91.19 71 PRO A CA 1
ATOM 511 C C . PRO A 1 71 ? 1.359 -7.074 22.302 1.00 91.19 71 PRO A C 1
ATOM 513 O O . PRO A 1 71 ? 0.940 -8.176 21.945 1.00 91.19 71 PRO A O 1
ATOM 516 N N . GLU A 1 72 ? 0.877 -6.427 23.364 1.00 91.88 72 GLU A N 1
ATOM 517 C CA . GLU A 1 72 ? -0.127 -6.958 24.286 1.00 91.88 72 GLU A CA 1
ATOM 518 C C . GLU A 1 72 ? -1.472 -7.180 23.585 1.00 91.88 72 GLU A C 1
ATOM 520 O O . GLU A 1 72 ? -2.103 -8.225 23.759 1.00 91.88 72 GLU A O 1
ATOM 525 N N . LEU A 1 73 ? -1.892 -6.242 22.729 1.00 90.38 73 LEU A N 1
ATOM 526 C CA . LEU A 1 73 ? -3.086 -6.393 21.901 1.00 90.38 73 LEU A CA 1
ATOM 527 C C . LEU A 1 73 ? -2.971 -7.614 20.991 1.00 90.38 73 LEU A C 1
ATOM 529 O O . LEU A 1 73 ? -3.899 -8.418 20.924 1.00 90.38 73 LEU A O 1
ATOM 533 N N . LEU A 1 74 ? -1.844 -7.767 20.289 1.00 87.50 74 LEU A N 1
ATOM 534 C CA . LEU A 1 74 ? -1.639 -8.909 19.401 1.00 87.50 74 LEU A CA 1
ATOM 535 C C . LEU A 1 74 ? -1.660 -10.228 20.184 1.00 87.50 74 LEU A C 1
ATOM 537 O O . LEU A 1 74 ? -2.124 -11.242 19.655 1.00 87.50 74 LEU A O 1
ATOM 541 N N . GLU A 1 75 ? -1.142 -10.252 21.417 1.00 86.06 75 GLU A N 1
ATOM 542 C CA . GLU A 1 75 ? -1.220 -11.397 22.342 1.00 86.06 75 GLU A CA 1
ATOM 543 C C . GLU A 1 75 ? -2.656 -11.742 22.706 1.00 86.06 75 GLU A C 1
ATOM 545 O O . GLU A 1 75 ? -3.063 -12.885 22.489 1.00 86.06 75 GLU A O 1
ATOM 550 N N . ARG A 1 76 ? -3.452 -10.758 23.127 1.00 84.19 76 ARG A N 1
ATOM 551 C CA . ARG A 1 76 ? -4.871 -10.957 23.455 1.00 84.19 76 ARG A CA 1
ATOM 552 C C . ARG A 1 76 ? -5.705 -11.373 22.239 1.00 84.19 76 ARG A C 1
ATOM 554 O O . ARG A 1 76 ? -6.511 -12.292 22.328 1.00 84.19 76 ARG A O 1
ATOM 561 N N . ALA A 1 77 ? -5.464 -10.770 21.076 1.00 77.94 77 ALA A N 1
ATOM 562 C CA . ALA A 1 77 ? -6.153 -11.109 19.828 1.00 77.94 77 ALA A CA 1
ATOM 563 C C . ALA A 1 77 ? -5.726 -12.473 19.240 1.00 77.94 77 ALA A C 1
ATOM 565 O O . ALA A 1 77 ? -6.388 -13.015 18.354 1.00 77.94 77 ALA A O 1
ATOM 566 N N . GLY A 1 78 ? -4.610 -13.042 19.710 1.00 64.19 78 GLY A N 1
ATOM 567 C CA . GLY A 1 78 ? -3.975 -14.237 19.151 1.00 64.19 78 GLY A CA 1
ATOM 568 C C . GLY A 1 78 ? -4.629 -15.573 19.512 1.00 64.19 78 GLY A C 1
ATOM 569 O O . GLY A 1 78 ? -4.186 -16.600 19.003 1.00 64.19 78 GLY A O 1
ATOM 570 N N . GLY A 1 79 ? -5.678 -15.587 20.343 1.00 51.91 79 GLY A N 1
ATOM 571 C CA . GLY A 1 79 ? -6.312 -16.813 20.855 1.00 51.91 79 GLY A CA 1
ATOM 572 C C . GLY A 1 79 ? -6.962 -17.738 19.810 1.00 51.91 79 GLY A C 1
ATOM 573 O O . GLY A 1 79 ? -7.374 -18.842 20.157 1.00 51.91 79 GLY A O 1
ATOM 574 N N . GLY A 1 80 ? -7.037 -17.336 18.535 1.00 51.22 80 GLY A N 1
ATOM 575 C CA . GLY A 1 80 ? -7.608 -18.163 17.460 1.00 51.22 80 GLY A CA 1
ATOM 576 C C . GLY A 1 80 ? -7.254 -17.768 16.019 1.00 51.22 80 GLY A C 1
ATOM 577 O O . GLY A 1 80 ? -7.666 -18.466 15.094 1.00 51.22 80 GLY A O 1
ATOM 578 N N . LEU A 1 81 ? -6.488 -16.691 15.795 1.00 53.59 81 LEU A N 1
ATOM 579 C CA . LEU A 1 81 ? -6.057 -16.267 14.458 1.00 53.59 81 LEU A CA 1
ATOM 580 C C . LEU A 1 81 ? -4.603 -16.650 14.181 1.00 53.59 81 LEU A C 1
ATOM 582 O O . LEU A 1 81 ? -3.701 -16.381 14.974 1.00 53.59 81 LEU A O 1
ATOM 586 N N . ALA A 1 82 ? -4.352 -17.194 12.991 1.00 58.06 82 ALA A N 1
ATOM 587 C CA . ALA A 1 82 ? -2.998 -17.348 12.483 1.00 58.06 82 ALA A CA 1
ATOM 588 C C . ALA A 1 82 ? -2.362 -15.961 12.288 1.00 58.06 82 ALA A C 1
ATOM 590 O O . ALA A 1 82 ? -2.764 -15.200 11.408 1.00 58.06 82 ALA A O 1
ATOM 591 N N . ARG A 1 83 ? -1.339 -15.638 13.086 1.00 69.25 83 ARG A N 1
ATOM 592 C CA . ARG A 1 83 ? -0.521 -14.437 12.882 1.00 69.25 83 ARG A CA 1
ATOM 593 C C . ARG A 1 83 ? 0.297 -14.601 11.605 1.00 69.25 83 ARG A C 1
ATOM 595 O O . ARG A 1 83 ? 1.349 -15.238 11.615 1.00 69.25 83 ARG A O 1
ATOM 602 N N . ARG A 1 84 ? -0.185 -14.042 10.495 1.00 77.19 84 ARG A N 1
ATOM 603 C CA . ARG A 1 84 ? 0.515 -14.083 9.209 1.00 77.19 84 ARG A CA 1
ATOM 604 C C . ARG A 1 84 ? 0.708 -12.680 8.660 1.00 77.19 84 ARG A C 1
ATOM 606 O O . ARG A 1 84 ? -0.243 -11.917 8.541 1.00 77.19 84 ARG A O 1
ATOM 613 N N . ARG A 1 85 ? 1.955 -12.355 8.320 1.00 80.50 85 ARG A N 1
ATOM 614 C CA . ARG A 1 85 ? 2.323 -11.087 7.691 1.00 80.50 85 ARG A CA 1
ATOM 615 C C . ARG A 1 85 ? 2.118 -11.193 6.182 1.00 80.50 85 ARG A C 1
ATOM 617 O O . ARG A 1 85 ? 2.615 -12.134 5.567 1.00 80.50 85 ARG A O 1
ATOM 624 N N . TYR A 1 86 ? 1.435 -10.211 5.605 1.00 83.56 86 TYR A N 1
ATOM 625 C CA . TYR A 1 86 ? 1.336 -10.018 4.161 1.00 83.56 86 TYR A CA 1
ATOM 626 C C . TYR A 1 86 ? 1.924 -8.656 3.820 1.00 83.56 86 TYR A C 1
ATOM 628 O O . TYR A 1 86 ? 1.507 -7.648 4.378 1.00 83.56 86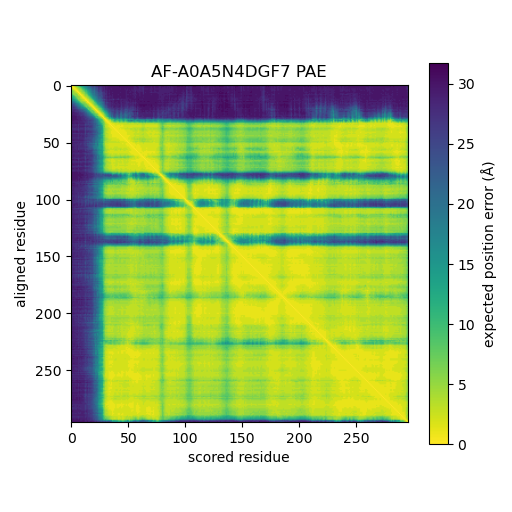 TYR A O 1
ATOM 636 N N . SER A 1 87 ? 2.906 -8.635 2.925 1.00 88.44 87 SER A N 1
ATOM 637 C CA . SER A 1 87 ? 3.498 -7.402 2.410 1.00 88.44 87 SER A CA 1
ATOM 638 C C . SER A 1 87 ? 3.132 -7.214 0.941 1.00 88.44 87 SER A C 1
ATOM 640 O O . SER A 1 87 ? 2.805 -8.171 0.227 1.00 88.44 87 SER A O 1
ATOM 642 N N . SER A 1 88 ? 3.218 -5.973 0.468 1.00 88.38 88 SER A N 1
ATOM 643 C CA . SER A 1 88 ? 3.089 -5.654 -0.955 1.00 88.38 88 SER A CA 1
ATOM 644 C C . SER A 1 88 ? 4.137 -6.386 -1.803 1.00 88.38 88 SER A C 1
ATOM 646 O O . SER A 1 88 ? 3.822 -6.807 -2.913 1.00 88.38 88 SER A O 1
ATOM 648 N N . ALA A 1 89 ? 5.333 -6.639 -1.259 1.00 91.81 89 ALA A N 1
ATOM 649 C CA . ALA A 1 89 ? 6.381 -7.437 -1.898 1.00 91.81 89 ALA A CA 1
ATOM 650 C C . ALA A 1 89 ? 5.945 -8.890 -2.160 1.00 91.81 89 ALA A C 1
ATOM 652 O O . ALA A 1 89 ? 6.008 -9.353 -3.299 1.00 91.81 89 ALA A O 1
ATOM 653 N N . VAL A 1 90 ? 5.420 -9.584 -1.140 1.00 91.94 90 VAL A N 1
ATOM 654 C CA . VAL A 1 90 ? 4.909 -10.964 -1.272 1.00 91.94 90 VAL A CA 1
ATOM 655 C C . VAL A 1 90 ? 3.771 -11.024 -2.293 1.00 91.94 90 VAL A C 1
ATOM 657 O O . VAL A 1 90 ? 3.739 -11.897 -3.165 1.00 91.94 90 VAL A O 1
ATOM 660 N N . CYS A 1 91 ? 2.843 -10.068 -2.225 1.00 93.69 91 CYS A N 1
ATOM 661 C CA . CYS A 1 91 ? 1.717 -10.004 -3.154 1.00 93.69 91 CYS A CA 1
ATOM 662 C C . CYS A 1 91 ? 2.188 -9.715 -4.593 1.00 93.69 91 CYS A C 1
ATOM 664 O O . CYS A 1 91 ? 1.671 -10.312 -5.540 1.00 93.69 91 CYS A O 1
ATOM 666 N N . ALA A 1 92 ? 3.202 -8.861 -4.774 1.00 95.19 92 ALA A N 1
ATOM 667 C CA . ALA A 1 92 ? 3.754 -8.524 -6.084 1.00 95.19 92 ALA A CA 1
ATOM 668 C C . ALA A 1 92 ? 4.478 -9.721 -6.703 1.00 95.19 92 ALA A C 1
ATOM 670 O O . ALA A 1 92 ? 4.241 -10.042 -7.868 1.00 95.19 92 ALA A O 1
ATOM 671 N N . ALA A 1 93 ? 5.278 -10.438 -5.910 1.00 94.12 93 ALA A N 1
ATOM 672 C CA . ALA A 1 93 ? 5.924 -11.679 -6.322 1.00 94.12 93 ALA A CA 1
ATOM 673 C C . ALA A 1 93 ? 4.904 -12.712 -6.802 1.00 94.12 93 ALA A C 1
ATOM 675 O O . ALA A 1 93 ? 5.058 -13.320 -7.862 1.00 94.12 93 ALA A O 1
ATOM 676 N N . ARG A 1 94 ? 3.803 -12.856 -6.063 1.00 92.56 94 ARG A N 1
ATOM 677 C CA . ARG A 1 94 ? 2.705 -13.750 -6.427 1.00 92.56 94 ARG A CA 1
ATOM 678 C C . ARG A 1 94 ? 2.024 -13.337 -7.734 1.00 92.56 94 ARG A C 1
ATOM 680 O O . ARG A 1 94 ? 1.837 -14.187 -8.604 1.00 92.56 94 ARG A O 1
ATOM 687 N N . LEU A 1 95 ? 1.691 -12.051 -7.889 1.00 93.62 95 LEU A N 1
ATOM 688 C CA . LEU A 1 95 ? 1.074 -11.518 -9.111 1.00 93.62 95 LEU A CA 1
ATOM 689 C C . LEU A 1 95 ? 1.962 -11.781 -10.324 1.00 93.62 95 LEU A C 1
ATOM 691 O O . LEU A 1 95 ? 1.514 -12.328 -11.331 1.00 93.62 95 LEU A O 1
ATOM 695 N N . LEU A 1 96 ? 3.234 -11.401 -10.218 1.00 94.19 96 LEU A N 1
ATOM 696 C CA . LEU A 1 96 ? 4.200 -11.558 -11.294 1.00 94.19 96 LEU A CA 1
ATOM 697 C C . LEU A 1 96 ? 4.403 -13.028 -11.628 1.00 94.19 96 LEU A C 1
ATOM 699 O O . LEU A 1 96 ? 4.365 -13.381 -12.801 1.00 94.19 96 LEU A O 1
ATOM 703 N N . ARG A 1 97 ? 4.499 -13.910 -10.631 1.00 91.62 97 ARG A N 1
ATOM 704 C CA . ARG A 1 97 ? 4.549 -15.353 -10.869 1.00 91.62 97 ARG A CA 1
ATOM 705 C C . ARG A 1 97 ? 3.344 -15.814 -11.686 1.00 91.62 97 ARG A C 1
ATOM 707 O O . ARG A 1 97 ? 3.529 -16.412 -12.736 1.00 91.62 97 ARG A O 1
ATOM 714 N N . GLN A 1 98 ? 2.118 -15.486 -11.288 1.00 89.56 98 GLN A N 1
ATOM 715 C CA . GLN A 1 98 ? 0.921 -15.889 -12.040 1.00 89.56 98 GLN A CA 1
ATOM 716 C C . GLN A 1 98 ? 0.896 -15.370 -13.483 1.00 89.56 98 GLN A C 1
ATOM 718 O O . GLN A 1 98 ? 0.436 -16.073 -14.379 1.00 89.56 98 GLN A O 1
ATOM 723 N N . ARG A 1 99 ? 1.382 -14.146 -13.716 1.00 89.38 99 ARG A N 1
ATOM 724 C CA . ARG A 1 99 ? 1.359 -13.495 -15.037 1.00 89.38 99 ARG A CA 1
ATOM 725 C C . ARG A 1 99 ? 2.530 -13.888 -15.938 1.00 89.38 99 ARG A C 1
ATOM 727 O O . ARG A 1 99 ? 2.420 -13.795 -17.161 1.00 89.38 99 ARG A O 1
ATOM 734 N N . LEU A 1 100 ? 3.652 -14.287 -15.345 1.00 86.88 100 LEU A N 1
ATOM 735 C CA . LEU A 1 100 ? 4.884 -14.619 -16.056 1.00 86.88 100 LEU A CA 1
ATOM 736 C C . LEU A 1 100 ? 5.098 -16.128 -16.215 1.00 86.88 100 LEU A C 1
ATOM 738 O O . LEU A 1 100 ? 5.951 -16.522 -17.009 1.00 86.88 100 LEU A O 1
ATOM 742 N N . LEU A 1 101 ? 4.310 -16.966 -15.531 1.00 71.12 101 LEU A N 1
ATOM 743 C CA . LEU A 1 101 ? 4.308 -18.413 -15.731 1.00 71.12 101 LEU A CA 1
ATOM 744 C C . LEU A 1 101 ? 3.941 -18.767 -17.183 1.00 71.12 101 LEU A C 1
ATOM 746 O O . LEU A 1 101 ? 2.882 -18.415 -17.697 1.00 71.12 101 LEU A O 1
ATOM 750 N N . GLY A 1 102 ? 4.848 -19.496 -17.824 1.00 66.38 102 GLY A N 1
ATOM 751 C CA . GLY A 1 102 ? 4.747 -20.051 -19.170 1.00 66.38 102 GLY A CA 1
ATOM 752 C C . GLY A 1 102 ? 5.754 -21.199 -19.325 1.00 66.38 102 GLY A C 1
ATOM 753 O O . GLY A 1 102 ? 6.373 -21.592 -18.328 1.00 66.38 102 GLY A O 1
ATOM 754 N N . PRO A 1 103 ? 5.939 -21.752 -20.539 1.00 60.50 103 PRO A N 1
ATOM 755 C CA . PRO A 1 103 ? 6.996 -22.728 -20.809 1.00 60.50 103 PRO A CA 1
ATOM 756 C C . PRO A 1 103 ? 8.363 -22.221 -20.304 1.00 60.50 103 PRO A C 1
ATOM 758 O O . PRO A 1 103 ? 8.575 -21.007 -20.316 1.00 60.50 103 PRO A O 1
ATOM 761 N N . PRO A 1 104 ? 9.298 -23.097 -19.884 1.00 59.06 104 PRO A N 1
ATOM 762 C CA . PRO A 1 104 ? 10.616 -22.698 -19.368 1.00 59.06 104 PRO A CA 1
ATOM 763 C C . PRO A 1 104 ? 11.365 -21.710 -20.276 1.00 59.06 104 PRO A C 1
ATOM 765 O O . PRO A 1 104 ? 12.010 -20.785 -19.790 1.00 59.06 104 PRO A O 1
ATOM 768 N N . ASP A 1 105 ? 11.184 -21.856 -21.588 1.00 57.09 105 ASP A N 1
ATOM 769 C CA . ASP A 1 105 ? 11.831 -21.058 -22.636 1.00 57.09 105 ASP A CA 1
ATOM 770 C C . ASP A 1 105 ? 11.172 -19.674 -22.835 1.00 57.09 105 ASP A C 1
ATOM 772 O O . ASP A 1 105 ? 11.688 -18.823 -23.553 1.00 57.09 105 ASP A O 1
ATOM 776 N N . ALA A 1 106 ? 10.022 -19.440 -22.193 1.00 59.84 106 ALA A N 1
ATOM 777 C CA . ALA A 1 106 ? 9.252 -18.194 -22.209 1.00 59.84 106 ALA A CA 1
ATOM 778 C C . ALA A 1 106 ? 9.292 -17.442 -20.861 1.00 59.84 106 ALA A C 1
ATOM 780 O O . ALA A 1 106 ? 8.621 -16.413 -20.698 1.00 59.84 106 ALA A O 1
ATOM 781 N N . GLN A 1 107 ? 10.052 -17.950 -19.882 1.00 71.25 107 GLN A N 1
ATOM 782 C CA . GLN A 1 107 ? 10.249 -17.285 -18.596 1.00 71.25 107 GLN A CA 1
ATOM 783 C C . GLN A 1 107 ? 11.167 -16.074 -18.788 1.00 71.25 107 GLN A C 1
ATOM 785 O O . GLN A 1 107 ? 12.377 -16.205 -18.953 1.00 71.25 107 GLN A O 1
ATOM 790 N N . GLY A 1 108 ? 10.563 -14.887 -18.800 1.00 85.12 108 GLY A N 1
ATOM 791 C CA . GLY A 1 108 ? 11.289 -13.620 -18.809 1.00 85.12 108 GLY A CA 1
ATOM 792 C C . GLY A 1 108 ? 11.736 -13.191 -17.416 1.00 85.12 108 GLY A C 1
ATOM 793 O O . GLY A 1 108 ? 11.336 -13.784 -16.413 1.00 85.12 108 GLY A O 1
ATOM 794 N N . ALA A 1 109 ? 12.533 -12.129 -17.367 1.00 92.06 109 ALA A N 1
ATOM 795 C CA . ALA A 1 109 ? 12.988 -11.523 -16.122 1.00 92.06 109 ALA A CA 1
ATOM 796 C C . ALA A 1 109 ? 12.092 -10.361 -15.671 1.00 92.06 109 ALA A C 1
ATOM 798 O O . ALA A 1 109 ? 11.328 -9.784 -16.458 1.00 92.06 109 ALA A O 1
ATOM 799 N N . VAL A 1 110 ? 12.212 -10.015 -14.391 1.00 95.81 110 VAL A N 1
ATOM 800 C CA . VAL A 1 110 ? 11.632 -8.815 -13.787 1.00 95.81 110 VAL A CA 1
ATOM 801 C C . VAL A 1 110 ? 12.745 -7.789 -13.583 1.00 95.81 110 VAL A C 1
ATOM 803 O O . VAL A 1 110 ? 13.726 -8.072 -12.901 1.00 95.81 110 VAL A O 1
ATOM 806 N N . PHE A 1 111 ? 12.592 -6.594 -14.147 1.00 97.62 111 PHE A N 1
ATOM 807 C CA . PHE A 1 111 ? 13.438 -5.451 -13.816 1.00 97.62 111 PHE A CA 1
ATOM 808 C C . PHE A 1 111 ? 12.868 -4.755 -12.579 1.00 97.62 111 PHE A C 1
ATOM 810 O O . PHE A 1 111 ? 11.696 -4.369 -12.567 1.00 97.62 111 PHE A O 1
ATOM 817 N N . VAL A 1 112 ? 13.668 -4.633 -11.521 1.00 98.19 112 VAL A N 1
ATOM 818 C CA . VAL A 1 112 ? 13.193 -4.204 -10.199 1.00 98.19 112 VAL A CA 1
ATOM 819 C C . VAL A 1 112 ? 13.794 -2.855 -9.834 1.00 98.19 112 VAL A C 1
ATOM 821 O O . VAL A 1 112 ? 15.007 -2.710 -9.711 1.00 98.19 112 VAL A O 1
ATOM 824 N N . LEU A 1 113 ? 12.924 -1.879 -9.596 1.00 98.31 113 LEU A N 1
ATOM 825 C CA . LEU A 1 113 ? 13.256 -0.642 -8.900 1.00 98.31 113 LEU A CA 1
ATOM 826 C C . LEU A 1 113 ? 12.920 -0.861 -7.425 1.00 98.31 113 LEU A C 1
ATOM 828 O O . LEU A 1 113 ? 11.779 -0.663 -7.014 1.00 98.31 113 LEU A O 1
ATOM 832 N N . GLY A 1 114 ? 13.877 -1.364 -6.648 1.00 96.62 114 GLY A N 1
ATOM 833 C CA . GLY A 1 114 ? 13.665 -1.648 -5.231 1.00 96.62 114 GLY A CA 1
ATOM 834 C C . GLY A 1 114 ? 14.837 -2.350 -4.550 1.00 96.62 114 GLY A C 1
ATOM 835 O O . GLY A 1 114 ? 15.722 -2.908 -5.204 1.00 96.62 114 GLY A O 1
ATOM 836 N N . GLY A 1 115 ? 14.835 -2.310 -3.217 1.00 94.31 115 GLY A N 1
ATOM 837 C CA . GLY A 1 115 ? 15.893 -2.890 -2.384 1.00 94.31 115 GLY A CA 1
ATOM 838 C C . GLY A 1 115 ? 15.905 -4.425 -2.321 1.00 94.31 115 GLY A C 1
ATOM 839 O O . GLY A 1 115 ? 14.996 -5.107 -2.799 1.00 94.31 115 GLY A O 1
ATOM 840 N N . GLU A 1 116 ? 16.928 -4.972 -1.657 1.00 93.00 116 GLU A N 1
ATOM 841 C CA . GLU A 1 116 ? 17.177 -6.421 -1.556 1.00 93.00 116 GLU A CA 1
ATOM 842 C C . GLU A 1 116 ? 16.017 -7.216 -0.948 1.00 93.00 116 GLU A C 1
ATOM 844 O O . GLU A 1 116 ? 15.762 -8.338 -1.372 1.00 93.00 116 GLU A O 1
ATOM 849 N N . GLY A 1 117 ? 15.273 -6.644 0.006 1.00 93.00 117 GLY A N 1
ATOM 850 C CA . GLY A 1 117 ? 14.113 -7.318 0.599 1.00 93.00 117 GLY A CA 1
ATOM 851 C C . GLY A 1 117 ? 13.029 -7.640 -0.435 1.00 93.00 117 GLY A C 1
ATOM 852 O O . GLY A 1 117 ? 12.525 -8.760 -0.476 1.00 93.00 117 GLY A O 1
ATOM 853 N N . LEU A 1 118 ? 12.722 -6.692 -1.328 1.00 95.31 118 LEU A N 1
ATOM 854 C CA . LEU A 1 118 ? 11.772 -6.915 -2.421 1.00 95.31 118 LEU A CA 1
ATOM 855 C C . LEU A 1 118 ? 12.307 -7.961 -3.403 1.00 95.31 118 LEU A C 1
ATOM 857 O O . LEU A 1 118 ? 11.583 -8.872 -3.797 1.00 95.31 118 LEU A O 1
ATOM 861 N N . GLN A 1 119 ? 13.582 -7.853 -3.773 1.00 95.69 119 GLN A N 1
ATOM 862 C CA . GLN A 1 119 ? 14.221 -8.800 -4.682 1.00 95.69 119 GLN A CA 1
ATOM 863 C C . GLN A 1 119 ? 14.244 -10.227 -4.109 1.00 95.69 119 GLN A C 1
ATOM 865 O O . GLN A 1 119 ? 13.963 -11.186 -4.827 1.00 95.69 119 GLN A O 1
ATOM 870 N N . ALA A 1 120 ? 14.520 -10.384 -2.812 1.00 94.62 120 ALA A N 1
ATOM 871 C CA . ALA A 1 120 ? 14.513 -11.671 -2.124 1.00 94.62 120 ALA A CA 1
ATOM 872 C C . ALA A 1 120 ? 13.132 -12.344 -2.172 1.00 94.62 120 ALA A C 1
ATOM 874 O O . ALA A 1 120 ? 13.059 -13.536 -2.465 1.00 94.62 120 ALA A O 1
ATOM 875 N N . GLU A 1 121 ? 12.045 -11.593 -1.972 1.00 94.94 121 GLU A N 1
ATOM 876 C CA . GLU A 1 121 ? 10.672 -12.113 -2.090 1.00 94.94 121 GLU A CA 1
ATOM 877 C C . GLU A 1 121 ? 10.354 -12.597 -3.515 1.00 94.94 121 GLU A C 1
ATOM 879 O O . GLU A 1 121 ? 9.764 -13.664 -3.707 1.00 94.94 121 GLU A O 1
ATOM 884 N N . LEU A 1 122 ? 10.796 -11.859 -4.540 1.00 94.31 122 LEU A N 1
ATOM 885 C CA . LEU A 1 122 ? 10.633 -12.279 -5.935 1.00 94.31 122 LEU A CA 1
ATOM 886 C C . LEU A 1 122 ? 11.409 -13.569 -6.236 1.00 94.31 122 LEU A C 1
ATOM 888 O O . LEU A 1 122 ? 10.850 -14.501 -6.823 1.00 94.31 122 LEU A O 1
ATOM 892 N N . ARG A 1 123 ? 12.673 -13.656 -5.799 1.00 93.19 123 ARG A N 1
ATOM 893 C CA . ARG A 1 123 ? 13.505 -14.859 -5.967 1.00 93.19 123 ARG A CA 1
ATOM 894 C C . ARG A 1 123 ? 12.914 -16.053 -5.214 1.00 93.19 123 ARG A C 1
ATOM 896 O O . ARG A 1 123 ? 12.845 -17.146 -5.771 1.00 93.19 123 ARG A O 1
ATOM 903 N N . ALA A 1 124 ? 12.406 -15.850 -3.996 1.00 92.25 124 ALA A N 1
ATOM 904 C CA . ALA A 1 124 ? 11.720 -16.884 -3.216 1.00 92.25 124 ALA A CA 1
ATOM 905 C C . ALA A 1 124 ? 10.445 -17.398 -3.911 1.00 92.25 124 ALA A C 1
ATOM 907 O O . ALA A 1 124 ? 10.095 -18.574 -3.789 1.00 92.25 124 ALA A O 1
ATOM 908 N N . ALA A 1 125 ? 9.778 -16.554 -4.704 1.00 90.94 125 ALA A N 1
ATOM 909 C CA . ALA A 1 125 ? 8.663 -16.959 -5.557 1.00 90.94 125 ALA A CA 1
ATOM 910 C C . ALA A 1 125 ? 9.091 -17.681 -6.853 1.00 90.94 125 ALA A C 1
ATOM 912 O O . ALA A 1 125 ? 8.221 -18.152 -7.592 1.00 90.94 125 ALA A O 1
ATOM 913 N N . GLY A 1 126 ? 10.396 -17.804 -7.119 1.00 90.62 126 GLY A N 1
ATOM 914 C CA . GLY A 1 126 ? 10.964 -18.453 -8.303 1.00 90.62 126 GLY A CA 1
ATOM 915 C C . GLY A 1 126 ? 11.051 -17.550 -9.537 1.00 90.62 126 GLY A C 1
ATOM 916 O O . GLY A 1 126 ? 11.121 -18.062 -10.654 1.00 90.62 126 GLY A O 1
ATOM 917 N N . LEU A 1 127 ? 10.999 -16.226 -9.363 1.00 91.25 127 LEU A N 1
ATOM 918 C CA . LEU A 1 127 ? 11.161 -15.261 -10.451 1.00 91.25 127 LEU A CA 1
ATOM 919 C C . LEU A 1 127 ? 12.644 -14.960 -10.694 1.00 91.25 127 LEU A C 1
ATOM 921 O O . LEU A 1 127 ? 13.425 -14.873 -9.749 1.00 91.25 127 LEU A O 1
ATOM 925 N N . ARG A 1 128 ? 13.011 -14.766 -11.965 1.00 91.00 128 ARG A N 1
ATOM 926 C CA . ARG A 1 128 ? 14.341 -14.288 -12.374 1.00 91.00 128 ARG A CA 1
ATOM 927 C C . ARG A 1 128 ? 14.358 -12.767 -12.385 1.00 91.00 128 ARG A C 1
ATOM 929 O O . ARG A 1 128 ? 13.398 -12.168 -12.882 1.00 91.00 128 ARG A O 1
ATOM 936 N N . LEU A 1 129 ? 15.423 -12.154 -11.880 1.00 92.88 129 LEU A N 1
ATOM 937 C CA . LEU A 1 129 ? 15.576 -10.702 -11.897 1.00 92.88 129 LEU A CA 1
ATOM 938 C C . LEU A 1 129 ? 16.620 -10.294 -12.930 1.00 92.88 129 LEU A C 1
ATOM 940 O O . LEU A 1 129 ? 17.633 -10.967 -13.089 1.00 92.88 129 LEU A O 1
ATOM 944 N N . ALA A 1 130 ? 16.364 -9.191 -13.627 1.00 91.81 130 ALA A N 1
ATOM 945 C CA . ALA A 1 130 ? 17.333 -8.637 -14.563 1.00 91.81 130 ALA A CA 1
ATOM 946 C C . ALA A 1 130 ? 18.583 -8.174 -13.800 1.00 91.81 130 ALA A C 1
ATOM 948 O O . ALA A 1 130 ? 18.462 -7.446 -12.812 1.00 91.81 130 ALA A O 1
ATOM 949 N N . GLY A 1 131 ? 19.767 -8.586 -14.258 1.00 85.31 131 GLY A N 1
ATOM 950 C CA . GLY A 1 131 ? 21.035 -8.287 -13.596 1.00 85.31 131 GLY A CA 1
ATOM 951 C C . GLY A 1 131 ? 21.393 -9.239 -12.450 1.00 85.31 131 GLY A C 1
ATOM 952 O O . GLY A 1 131 ? 22.344 -8.957 -11.717 1.00 85.31 131 GLY A O 1
ATOM 953 N N . ASP A 1 132 ? 20.668 -10.353 -12.277 1.00 82.19 132 ASP A N 1
ATOM 954 C CA . ASP A 1 132 ? 21.050 -11.387 -11.311 1.00 82.19 132 ASP A CA 1
ATOM 955 C C . ASP A 1 132 ? 22.455 -11.964 -11.636 1.00 82.19 132 ASP A C 1
ATOM 957 O O . ASP A 1 132 ? 22.837 -12.096 -12.806 1.00 82.19 132 ASP A O 1
ATOM 961 N N . PRO A 1 133 ? 23.257 -12.343 -10.619 1.00 70.00 133 PRO A N 1
ATOM 962 C CA . PRO A 1 133 ? 24.601 -12.875 -10.832 1.00 70.00 133 PRO A CA 1
ATOM 963 C C . PRO A 1 133 ? 24.604 -14.131 -11.712 1.00 70.00 133 PRO A C 1
ATOM 965 O O . PRO A 1 133 ? 23.870 -15.084 -11.456 1.00 70.00 133 PRO A O 1
ATOM 968 N N . GLY A 1 134 ? 25.494 -14.164 -12.707 1.00 66.31 134 GLY A N 1
ATOM 969 C CA . GLY A 1 134 ? 25.624 -15.292 -13.636 1.00 66.31 134 GLY A CA 1
ATOM 970 C C . GLY A 1 134 ? 24.843 -15.136 -14.943 1.00 66.31 134 GLY A C 1
ATOM 971 O O . GLY A 1 134 ? 24.907 -16.037 -15.779 1.00 66.31 134 GLY A O 1
ATOM 972 N N . GLU A 1 135 ? 24.157 -14.008 -15.155 1.00 66.94 135 GLU A N 1
ATOM 973 C CA . GLU A 1 135 ? 23.667 -13.634 -16.483 1.00 66.94 135 GLU A CA 1
ATOM 974 C C . GLU A 1 135 ? 24.844 -13.340 -17.426 1.00 66.94 135 GLU A C 1
ATOM 976 O O . GLU A 1 135 ? 25.701 -12.500 -17.145 1.00 66.94 135 GLU A O 1
ATOM 981 N N . ASP A 1 136 ? 24.890 -14.047 -18.558 1.00 64.69 136 ASP A N 1
ATOM 982 C CA . ASP A 1 136 ? 25.782 -13.699 -19.662 1.00 64.69 136 ASP A CA 1
ATOM 983 C C . ASP A 1 136 ? 25.274 -12.386 -20.288 1.00 64.69 136 ASP A C 1
ATOM 985 O O . ASP A 1 136 ? 24.127 -12.347 -20.752 1.00 64.69 136 ASP A O 1
ATOM 989 N N . PRO A 1 137 ? 26.089 -11.315 -20.348 1.00 60.25 137 PRO A N 1
ATOM 990 C CA . PRO A 1 137 ? 25.703 -10.051 -20.974 1.00 60.25 137 PRO A CA 1
ATOM 991 C C . PRO A 1 137 ? 25.216 -10.199 -22.425 1.00 60.25 137 PRO A C 1
ATOM 993 O O . PRO A 1 137 ? 24.459 -9.359 -22.906 1.00 60.25 137 PRO A O 1
ATOM 996 N N . GLY A 1 138 ? 25.635 -11.259 -23.129 1.00 60.44 138 GLY A N 1
ATOM 997 C CA . GLY A 1 138 ? 25.190 -11.581 -24.488 1.00 60.44 138 GLY A CA 1
ATOM 998 C C . GLY A 1 138 ? 23.875 -12.367 -24.578 1.00 60.44 138 GLY A C 1
ATOM 999 O O . GLY A 1 138 ? 23.344 -12.521 -25.678 1.00 60.44 138 GLY A O 1
ATOM 1000 N N . ALA A 1 139 ? 23.342 -12.855 -23.454 1.00 64.88 139 ALA A N 1
ATOM 1001 C CA . ALA A 1 139 ? 22.144 -13.696 -23.381 1.00 64.88 139 ALA A CA 1
ATOM 1002 C C . ALA A 1 139 ? 21.161 -13.252 -22.280 1.00 64.88 139 ALA A C 1
ATOM 1004 O O . ALA A 1 139 ? 20.404 -14.076 -21.758 1.00 64.88 139 ALA A O 1
ATOM 1005 N N . ALA A 1 140 ? 21.162 -11.959 -21.931 1.00 70.00 140 ALA A N 1
ATOM 1006 C CA . ALA A 1 140 ? 20.264 -11.409 -20.921 1.00 70.00 140 ALA A CA 1
ATOM 1007 C C . ALA A 1 140 ? 18.794 -11.764 -21.246 1.00 70.00 140 ALA A C 1
ATOM 1009 O O . ALA A 1 140 ? 18.336 -11.547 -22.377 1.00 70.00 140 ALA A O 1
ATOM 1010 N N . PRO A 1 141 ? 18.041 -12.339 -20.291 1.00 78.31 141 PRO A N 1
ATOM 1011 C CA . PRO A 1 141 ? 16.663 -12.744 -20.523 1.00 78.31 141 PRO A CA 1
ATOM 1012 C C . PRO A 1 141 ? 15.796 -11.532 -20.873 1.00 78.31 141 PRO A C 1
ATOM 1014 O O . PRO A 1 141 ? 15.949 -10.443 -20.321 1.00 78.31 141 PRO A O 1
ATOM 1017 N N . ARG A 1 142 ? 14.819 -11.727 -21.769 1.00 88.75 142 ARG A N 1
ATOM 1018 C CA . ARG A 1 142 ? 13.835 -10.682 -22.085 1.00 88.75 142 ARG A CA 1
ATOM 1019 C C . ARG A 1 142 ? 13.125 -10.249 -20.802 1.00 88.75 142 ARG A C 1
ATOM 1021 O O . ARG A 1 142 ? 12.471 -11.065 -20.147 1.00 88.75 142 ARG A O 1
ATOM 1028 N N . VAL A 1 143 ? 13.205 -8.961 -20.478 1.00 93.75 143 VAL A N 1
ATOM 1029 C CA . VAL A 1 143 ? 12.426 -8.370 -19.388 1.00 93.75 143 VAL A CA 1
ATOM 1030 C C . VAL A 1 143 ? 10.955 -8.361 -19.782 1.00 93.75 143 VAL A C 1
ATOM 1032 O O . VAL A 1 143 ? 10.583 -7.837 -20.831 1.00 93.75 143 VAL A O 1
ATOM 1035 N N . ARG A 1 144 ? 10.117 -8.975 -18.947 1.00 95.12 144 ARG A N 1
ATOM 1036 C CA . ARG A 1 144 ? 8.665 -9.077 -19.157 1.00 95.12 144 ARG A CA 1
ATOM 1037 C C . ARG A 1 144 ? 7.848 -8.293 -18.139 1.00 95.12 144 ARG A C 1
ATOM 1039 O O . ARG A 1 144 ? 6.635 -8.169 -18.300 1.00 95.12 144 ARG A O 1
ATOM 1046 N N . ALA A 1 145 ? 8.490 -7.778 -17.099 1.00 97.69 145 ALA A N 1
ATOM 1047 C CA . ALA A 1 145 ? 7.862 -6.876 -16.155 1.00 97.69 145 ALA A CA 1
ATOM 1048 C C . ALA A 1 145 ? 8.878 -5.883 -15.593 1.00 97.69 145 ALA A C 1
ATOM 1050 O O . ALA A 1 145 ? 10.014 -6.251 -15.303 1.00 97.69 145 ALA A O 1
ATOM 1051 N N . VAL A 1 146 ? 8.427 -4.653 -15.384 1.00 98.62 146 VAL A N 1
ATOM 1052 C CA . VAL A 1 146 ? 9.057 -3.668 -14.512 1.00 98.62 146 VAL A CA 1
ATOM 1053 C C . VAL A 1 146 ? 8.251 -3.614 -13.219 1.00 98.62 146 VAL A C 1
ATOM 1055 O O . VAL A 1 146 ? 7.040 -3.374 -13.255 1.00 98.62 146 VAL A O 1
ATOM 1058 N N . LEU A 1 147 ? 8.915 -3.840 -12.087 1.00 98.69 147 LEU A N 1
ATOM 1059 C CA . LEU A 1 147 ? 8.330 -3.703 -10.758 1.00 98.69 147 LEU A CA 1
ATOM 1060 C C . LEU A 1 147 ? 8.898 -2.470 -10.059 1.00 98.69 147 LEU A C 1
ATOM 1062 O O . LEU A 1 147 ? 10.106 -2.370 -9.855 1.00 98.69 147 LEU A O 1
ATOM 1066 N N . VAL A 1 148 ? 8.009 -1.566 -9.661 1.00 98.75 148 VAL A N 1
ATOM 1067 C CA . VAL A 1 148 ? 8.331 -0.364 -8.894 1.00 98.75 148 VAL A CA 1
ATOM 1068 C C . VAL A 1 148 ? 7.985 -0.597 -7.429 1.00 98.75 148 VAL A C 1
ATOM 1070 O O . VAL A 1 148 ? 6.817 -0.764 -7.086 1.00 98.75 148 VAL A O 1
ATOM 1073 N N . GLY A 1 149 ? 9.000 -0.632 -6.577 1.00 98.12 149 GLY A N 1
ATOM 1074 C CA . GLY A 1 149 ? 8.867 -0.593 -5.127 1.00 98.12 149 GLY A CA 1
ATOM 1075 C C . GLY A 1 149 ? 9.603 0.604 -4.537 1.00 98.12 149 GLY A C 1
ATOM 1076 O O . GLY A 1 149 ? 10.054 1.493 -5.262 1.00 98.12 149 GLY A O 1
ATOM 1077 N N . TYR A 1 150 ? 9.744 0.616 -3.213 1.00 96.44 150 TYR A N 1
ATOM 1078 C CA . TYR A 1 150 ? 10.598 1.583 -2.534 1.00 96.44 150 TYR A CA 1
ATOM 1079 C C . TYR A 1 150 ? 12.070 1.336 -2.910 1.00 96.44 150 TYR A C 1
ATOM 1081 O O . TYR A 1 150 ? 12.622 0.261 -2.649 1.00 96.44 150 TYR A O 1
ATOM 1089 N N . ASP A 1 151 ? 12.694 2.328 -3.550 1.00 97.38 151 ASP A N 1
ATOM 1090 C CA . ASP A 1 151 ? 14.077 2.283 -4.034 1.00 97.38 151 ASP A CA 1
ATOM 1091 C C . ASP A 1 151 ? 14.838 3.539 -3.591 1.00 97.38 151 ASP A C 1
ATOM 1093 O O . ASP A 1 151 ? 14.770 4.587 -4.231 1.00 97.38 151 ASP A O 1
ATOM 1097 N N . GLU A 1 152 ? 15.609 3.423 -2.510 1.00 95.50 152 GLU A N 1
ATOM 1098 C CA . GLU A 1 152 ? 16.482 4.503 -2.014 1.00 95.50 152 GLU A CA 1
ATOM 1099 C C . GLU A 1 152 ? 17.580 4.883 -3.013 1.00 95.50 152 GLU A C 1
ATOM 1101 O O . GLU A 1 152 ? 18.129 5.982 -2.964 1.00 95.50 152 GLU A O 1
ATOM 1106 N N . HIS A 1 153 ? 17.880 3.983 -3.951 1.00 97.31 153 HIS A N 1
ATOM 1107 C CA . HIS A 1 153 ? 18.868 4.167 -5.005 1.00 97.31 153 HIS A CA 1
ATOM 1108 C C . HIS A 1 153 ? 18.193 4.423 -6.357 1.00 97.31 153 HIS A C 1
ATOM 1110 O O . HIS A 1 153 ? 18.763 4.101 -7.409 1.00 97.31 153 HIS A O 1
ATOM 1116 N N . PHE A 1 154 ? 16.965 4.954 -6.351 1.00 98.44 154 PHE A N 1
ATOM 1117 C CA . PHE A 1 154 ? 16.291 5.383 -7.567 1.00 98.44 154 PHE A CA 1
ATOM 1118 C C . PHE A 1 154 ? 17.140 6.439 -8.280 1.00 98.44 154 PHE A C 1
ATOM 1120 O O . PHE A 1 154 ? 17.634 7.394 -7.682 1.00 98.44 154 PHE A O 1
ATOM 1127 N N . SER A 1 155 ? 17.326 6.266 -9.585 1.00 98.50 155 SER A N 1
ATOM 1128 C CA . SER A 1 155 ? 18.166 7.153 -10.382 1.00 98.50 155 SER A CA 1
ATOM 1129 C C . SER A 1 155 ? 17.586 7.357 -11.771 1.00 98.50 155 SER A C 1
ATOM 1131 O O . SER A 1 155 ? 16.816 6.540 -12.279 1.00 98.50 155 SER A O 1
ATOM 1133 N N . PHE A 1 156 ? 18.008 8.436 -12.426 1.00 98.62 156 PHE A N 1
ATOM 1134 C CA . PHE A 1 156 ? 17.614 8.710 -13.805 1.00 98.62 156 PHE A CA 1
ATOM 1135 C C . PHE A 1 156 ? 18.032 7.587 -14.772 1.00 98.62 156 PHE A C 1
ATOM 1137 O O . PHE A 1 156 ? 17.312 7.295 -15.726 1.00 98.62 156 PHE A O 1
ATOM 1144 N N . ALA A 1 157 ? 19.164 6.923 -14.508 1.00 98.38 157 ALA A N 1
ATOM 1145 C CA . ALA A 1 157 ? 19.629 5.784 -15.296 1.00 98.38 157 ALA A CA 1
ATOM 1146 C C . ALA A 1 157 ? 18.657 4.598 -15.188 1.00 98.38 157 ALA A C 1
ATOM 1148 O O . ALA A 1 157 ? 18.166 4.120 -16.208 1.00 98.38 157 ALA A O 1
ATOM 1149 N N . LYS A 1 158 ? 18.289 4.211 -13.960 1.00 98.38 158 LYS A N 1
ATOM 1150 C CA . LYS A 1 158 ? 17.291 3.163 -13.705 1.00 98.38 158 LYS A CA 1
ATOM 1151 C C . LYS A 1 158 ? 15.918 3.499 -14.301 1.00 98.38 158 LYS A C 1
ATOM 1153 O O . LYS A 1 158 ? 15.265 2.634 -14.874 1.00 98.38 158 LYS A O 1
ATOM 1158 N N . LEU A 1 159 ? 15.481 4.759 -14.204 1.00 98.81 159 LEU A N 1
ATOM 1159 C CA . LEU A 1 159 ? 14.238 5.228 -14.829 1.00 98.81 159 LEU A CA 1
ATOM 1160 C C . LEU A 1 159 ? 14.287 5.094 -16.359 1.00 98.81 159 LEU A C 1
ATOM 1162 O O . LEU A 1 159 ? 13.318 4.648 -16.974 1.00 98.81 159 LEU A O 1
ATOM 1166 N N . SER A 1 160 ? 15.412 5.463 -16.973 1.00 98.62 160 SER A N 1
ATOM 1167 C CA . SER A 1 160 ? 15.613 5.347 -18.422 1.00 98.62 160 SER A CA 1
ATOM 1168 C C . SER A 1 160 ? 15.583 3.886 -18.877 1.00 98.62 160 SER A C 1
ATOM 1170 O O . SER A 1 160 ? 14.948 3.569 -19.881 1.00 98.62 160 SER A O 1
ATOM 1172 N N . GLU A 1 161 ? 16.209 2.990 -18.113 1.00 98.25 161 GLU A N 1
ATOM 1173 C CA . GLU A 1 161 ? 16.205 1.545 -18.357 1.00 98.25 161 GLU A CA 1
ATOM 1174 C C . GLU A 1 161 ? 14.804 0.934 -18.200 1.00 98.25 161 GLU A C 1
ATOM 1176 O O . GLU A 1 161 ? 14.327 0.243 -19.103 1.00 98.25 161 GLU A O 1
ATOM 1181 N N . ALA A 1 162 ? 14.076 1.288 -17.134 1.00 98.56 162 ALA A N 1
ATOM 1182 C CA . ALA A 1 162 ? 12.671 0.916 -16.970 1.00 98.56 162 ALA A CA 1
ATOM 1183 C C . ALA A 1 162 ? 11.834 1.334 -18.190 1.00 98.56 162 ALA A C 1
ATOM 1185 O O . ALA A 1 162 ? 11.082 0.529 -18.741 1.00 98.56 162 ALA A O 1
ATOM 1186 N N . CYS A 1 163 ? 11.994 2.576 -18.658 1.00 98.62 163 CYS A N 1
ATOM 1187 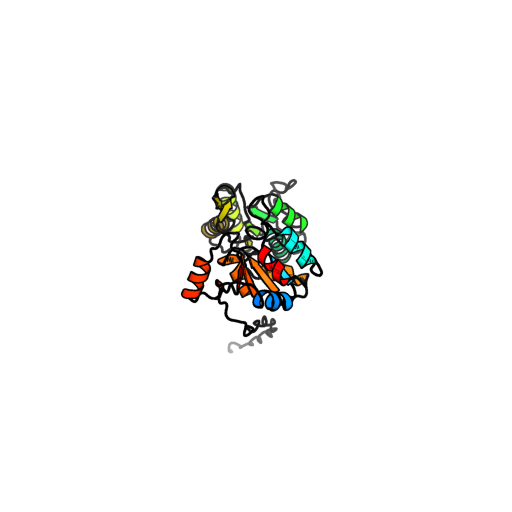C CA . CYS A 1 163 ? 11.291 3.066 -19.843 1.00 98.62 163 CYS A CA 1
ATOM 1188 C C . CYS A 1 163 ? 11.682 2.298 -21.111 1.00 98.62 163 CYS A C 1
ATOM 1190 O O . CYS A 1 163 ? 10.813 2.038 -21.942 1.00 98.62 163 CYS A O 1
ATOM 1192 N N . ALA A 1 164 ? 12.952 1.906 -21.257 1.00 98.25 164 ALA A N 1
ATOM 1193 C CA . ALA A 1 164 ? 13.417 1.101 -22.382 1.00 98.25 164 ALA A CA 1
ATOM 1194 C C . ALA A 1 164 ? 12.724 -0.270 -22.422 1.00 98.25 164 ALA A C 1
ATOM 1196 O O . ALA A 1 164 ? 12.248 -0.674 -23.482 1.00 98.25 164 ALA A O 1
ATOM 1197 N N . HIS A 1 165 ? 12.578 -0.942 -21.276 1.00 98.00 165 HIS A N 1
ATOM 1198 C CA . HIS A 1 165 ? 11.821 -2.195 -21.187 1.00 98.00 165 HIS A CA 1
ATOM 1199 C C . HIS A 1 165 ? 10.324 -2.002 -21.463 1.00 98.00 165 HIS A C 1
ATOM 1201 O O . HIS A 1 165 ? 9.710 -2.815 -22.148 1.00 98.00 165 HIS A O 1
ATOM 1207 N N . LEU A 1 166 ? 9.734 -0.906 -20.981 1.00 98.50 166 LEU A N 1
ATOM 1208 C CA . LEU A 1 166 ? 8.303 -0.608 -21.134 1.00 98.50 166 LEU A CA 1
ATOM 1209 C C . LEU A 1 166 ? 7.893 -0.157 -22.543 1.00 98.50 166 LEU A C 1
ATOM 1211 O O . LEU A 1 166 ? 6.695 -0.011 -22.807 1.00 98.50 166 LEU A O 1
ATOM 1215 N N . ARG A 1 167 ? 8.859 0.033 -23.456 1.00 97.81 167 ARG A N 1
ATOM 1216 C CA . ARG A 1 167 ? 8.595 0.201 -24.895 1.00 97.81 167 ARG A CA 1
ATOM 1217 C C . ARG A 1 167 ? 7.902 -1.014 -25.498 1.00 97.81 167 ARG A C 1
ATOM 1219 O O . ARG A 1 167 ? 7.163 -0.857 -26.467 1.00 97.81 167 ARG A O 1
ATOM 1226 N N . ASP A 1 168 ? 8.161 -2.194 -24.945 1.00 96.38 168 ASP A N 1
ATOM 1227 C CA . ASP A 1 168 ? 7.449 -3.417 -25.278 1.00 96.38 168 ASP A CA 1
ATOM 1228 C C . ASP A 1 168 ? 6.041 -3.378 -24.646 1.00 96.38 168 ASP A C 1
ATOM 1230 O O . ASP A 1 168 ? 5.920 -3.323 -23.415 1.00 96.38 168 ASP A O 1
ATOM 1234 N N . PRO A 1 169 ? 4.957 -3.390 -25.447 1.00 95.81 169 PRO A N 1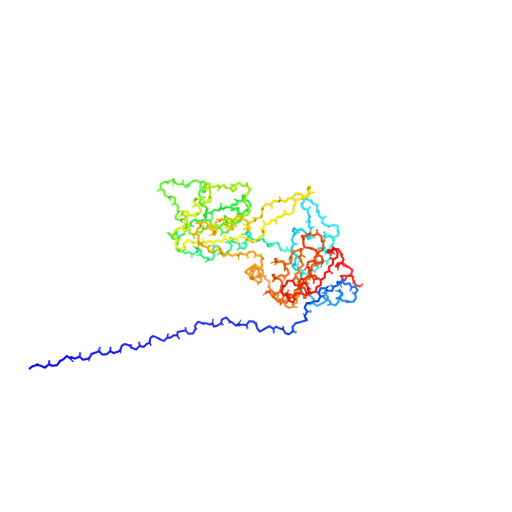
ATOM 1235 C CA . PRO A 1 169 ? 3.597 -3.344 -24.914 1.00 95.81 169 PRO A CA 1
ATOM 1236 C C . PRO A 1 169 ? 3.252 -4.571 -24.057 1.00 95.81 169 PRO A C 1
ATOM 1238 O O . PRO A 1 169 ? 2.425 -4.450 -23.152 1.00 95.81 169 PRO A O 1
ATOM 1241 N N . ASP A 1 170 ? 3.916 -5.711 -24.282 1.00 93.94 170 ASP A N 1
ATOM 1242 C CA . ASP A 1 170 ? 3.710 -6.947 -23.518 1.00 93.94 170 ASP A CA 1
ATOM 1243 C C . ASP A 1 170 ? 4.481 -6.956 -22.188 1.00 93.94 170 ASP A C 1
ATOM 1245 O O . ASP A 1 170 ? 4.250 -7.825 -21.340 1.00 93.94 170 ASP A O 1
ATOM 1249 N N . CYS A 1 171 ? 5.393 -5.998 -21.985 1.00 96.56 171 CYS A N 1
ATOM 1250 C CA . CYS A 1 171 ? 6.064 -5.803 -20.708 1.00 96.56 171 CYS A CA 1
ATOM 1251 C C . CYS A 1 171 ? 5.091 -5.162 -19.709 1.00 96.56 171 CYS A C 1
ATOM 1253 O O . CYS A 1 171 ? 4.488 -4.111 -19.969 1.00 96.56 171 CYS A O 1
ATOM 1255 N N . LEU A 1 172 ? 4.909 -5.821 -18.565 1.00 97.75 172 LEU A N 1
ATOM 1256 C CA . LEU A 1 172 ? 4.030 -5.361 -17.494 1.00 97.75 172 LEU A CA 1
ATOM 1257 C C . LEU A 1 172 ? 4.681 -4.214 -16.721 1.00 97.75 172 LEU A C 1
ATOM 1259 O O . LEU A 1 172 ? 5.870 -4.259 -16.428 1.00 97.75 172 LEU A O 1
ATOM 1263 N N . LEU A 1 173 ? 3.880 -3.231 -16.316 1.00 98.69 173 LEU A N 1
ATOM 1264 C CA . LEU A 1 173 ? 4.267 -2.259 -15.300 1.00 98.69 173 LEU A CA 1
ATOM 1265 C C . LEU A 1 173 ? 3.485 -2.564 -14.026 1.00 98.69 173 LEU A C 1
ATOM 1267 O O . LEU A 1 173 ? 2.253 -2.557 -14.042 1.00 98.69 173 LEU A O 1
ATOM 1271 N N . VAL A 1 174 ? 4.191 -2.847 -12.938 1.00 98.56 174 VAL A N 1
ATOM 1272 C CA . VAL A 1 174 ? 3.607 -3.170 -11.633 1.00 98.56 174 VAL A CA 1
ATOM 1273 C C . VAL A 1 174 ? 4.210 -2.245 -10.584 1.00 98.56 174 VAL A C 1
ATOM 1275 O O . VAL A 1 174 ? 5.403 -1.964 -10.631 1.00 98.56 174 VAL A O 1
ATOM 1278 N N . ALA A 1 175 ? 3.402 -1.786 -9.633 1.00 98.38 175 ALA A N 1
ATOM 1279 C CA . ALA A 1 175 ? 3.866 -1.045 -8.464 1.00 98.38 175 ALA A CA 1
ATOM 1280 C C . ALA A 1 175 ? 3.433 -1.766 -7.181 1.00 98.38 175 ALA A C 1
ATOM 1282 O O . ALA A 1 175 ? 2.306 -2.270 -7.102 1.00 98.38 175 ALA A O 1
ATOM 1283 N N . THR A 1 176 ? 4.311 -1.829 -6.178 1.00 97.12 176 THR A N 1
ATOM 1284 C CA . THR A 1 176 ? 3.994 -2.469 -4.891 1.00 97.12 176 THR A CA 1
ATOM 1285 C C . THR A 1 176 ? 2.867 -1.741 -4.172 1.00 97.12 176 THR A C 1
ATOM 1287 O O . THR A 1 176 ? 2.010 -2.390 -3.583 1.00 97.12 176 THR A O 1
ATOM 1290 N N . ASP A 1 177 ? 2.822 -0.419 -4.270 1.00 95.12 177 ASP A N 1
ATOM 1291 C CA . ASP A 1 177 ? 1.852 0.471 -3.635 1.00 95.12 177 ASP A CA 1
ATOM 1292 C C . ASP A 1 177 ? 1.897 1.846 -4.335 1.00 95.12 177 ASP A C 1
ATOM 1294 O O . ASP A 1 177 ? 2.644 2.042 -5.301 1.00 95.12 177 ASP A O 1
ATOM 1298 N N . ARG A 1 178 ? 1.058 2.788 -3.891 1.00 95.44 178 ARG A N 1
ATOM 1299 C CA . ARG A 1 178 ? 1.041 4.174 -4.389 1.00 95.44 178 ARG A CA 1
ATOM 1300 C C . ARG A 1 178 ? 1.172 5.200 -3.268 1.00 95.44 178 ARG A C 1
ATOM 1302 O O . ARG A 1 178 ? 0.713 6.332 -3.419 1.00 95.44 178 ARG A O 1
ATOM 1309 N N . ASP A 1 179 ? 1.821 4.831 -2.171 1.00 93.12 179 ASP A N 1
ATOM 1310 C CA . ASP A 1 179 ? 2.041 5.779 -1.091 1.00 93.12 179 ASP A CA 1
ATOM 1311 C C . ASP A 1 179 ? 2.963 6.911 -1.561 1.00 93.12 179 ASP A C 1
ATOM 1313 O O . ASP A 1 179 ? 4.061 6.650 -2.059 1.00 93.12 179 ASP A O 1
ATOM 1317 N N . PRO A 1 180 ? 2.540 8.185 -1.462 1.00 94.50 180 PRO A N 1
ATOM 1318 C CA . PRO A 1 180 ? 3.312 9.286 -2.030 1.00 94.50 180 PRO A CA 1
ATOM 1319 C C . PRO A 1 180 ? 4.556 9.612 -1.193 1.00 94.50 180 PRO A C 1
ATOM 1321 O O . PRO A 1 180 ? 5.568 10.060 -1.732 1.00 94.50 180 PRO A O 1
ATOM 1324 N N . TRP A 1 181 ? 4.481 9.402 0.122 1.00 95.12 181 TRP A N 1
ATOM 1325 C CA . TRP A 1 181 ? 5.541 9.670 1.092 1.00 95.12 181 TRP A CA 1
ATOM 1326 C C . TRP A 1 181 ? 5.286 8.909 2.398 1.00 95.12 181 TRP A C 1
ATOM 1328 O O . TRP A 1 181 ? 4.152 8.507 2.686 1.00 95.12 181 TRP A O 1
ATOM 1338 N N . HIS A 1 182 ? 6.334 8.770 3.210 1.00 89.44 182 HIS A N 1
ATOM 1339 C CA . HIS A 1 182 ? 6.267 8.214 4.564 1.00 89.44 182 HIS A CA 1
ATOM 1340 C C . HIS A 1 182 ? 6.908 9.177 5.576 1.00 89.44 182 HIS A C 1
ATOM 1342 O O . HIS A 1 182 ? 7.893 9.845 5.239 1.00 89.44 182 HIS A O 1
ATOM 1348 N N . PRO A 1 183 ? 6.349 9.304 6.793 1.00 89.94 183 PRO A N 1
ATOM 1349 C CA . PRO A 1 183 ? 6.972 10.074 7.863 1.00 89.94 183 PRO A CA 1
ATOM 1350 C C . PRO A 1 183 ? 8.191 9.334 8.433 1.00 89.94 183 PRO A C 1
ATOM 1352 O O . PRO A 1 183 ? 8.198 8.108 8.520 1.00 89.94 183 PRO A O 1
ATOM 1355 N N . LEU A 1 184 ? 9.209 10.086 8.850 1.00 88.75 184 LEU A N 1
ATOM 1356 C CA . LEU A 1 184 ? 10.380 9.575 9.565 1.00 88.75 184 LEU A CA 1
ATOM 1357 C C . LEU A 1 184 ? 10.357 10.016 11.034 1.00 88.75 184 LEU A C 1
ATOM 1359 O O . LEU A 1 184 ? 9.702 10.992 11.404 1.00 88.75 184 LEU A O 1
ATOM 1363 N N . SER A 1 185 ? 11.091 9.300 11.890 1.00 84.50 185 SER A N 1
ATOM 1364 C CA . SER A 1 185 ? 11.103 9.534 13.344 1.00 84.50 185 SER A CA 1
ATOM 1365 C C . SER A 1 185 ? 11.668 10.896 13.759 1.00 84.50 185 SER A C 1
ATOM 1367 O O . SER A 1 185 ? 11.407 11.354 14.868 1.00 84.50 185 SER A O 1
ATOM 1369 N N . ASP A 1 186 ? 12.450 11.538 12.892 1.00 88.44 186 ASP A N 1
ATOM 1370 C CA . ASP A 1 186 ? 12.992 12.886 13.091 1.00 88.44 186 ASP A CA 1
ATOM 1371 C C . ASP A 1 186 ? 12.024 14.002 12.640 1.00 88.44 186 ASP A C 1
ATOM 1373 O O . ASP A 1 186 ? 12.363 15.184 12.703 1.00 88.44 186 ASP A O 1
ATOM 1377 N N . GLY A 1 187 ? 10.816 13.637 12.196 1.00 87.56 187 GLY A N 1
ATOM 1378 C CA . GLY A 1 187 ? 9.789 14.552 11.698 1.00 87.56 187 GLY A CA 1
ATOM 1379 C C . GLY A 1 187 ? 9.929 14.911 10.216 1.00 87.56 187 GLY A C 1
ATOM 1380 O O . GLY A 1 187 ? 9.065 15.608 9.679 1.00 87.56 187 GLY A O 1
ATOM 1381 N N . SER A 1 188 ? 10.979 14.441 9.539 1.00 92.81 188 SER A N 1
ATOM 1382 C CA . SER A 1 188 ? 11.121 14.588 8.092 1.00 92.81 188 SER A CA 1
ATOM 1383 C C . SER A 1 188 ? 10.233 13.589 7.331 1.00 92.81 188 SER A C 1
ATOM 1385 O O . SER A 1 188 ? 9.488 12.797 7.915 1.00 92.81 188 SER A O 1
ATOM 1387 N N . ARG A 1 189 ? 10.252 13.661 5.996 1.00 94.00 189 ARG A N 1
ATOM 1388 C CA . ARG A 1 189 ? 9.515 12.750 5.112 1.00 94.00 189 ARG A CA 1
ATOM 1389 C C . ARG A 1 189 ? 10.470 12.125 4.111 1.00 94.00 189 ARG A C 1
ATOM 1391 O O . ARG A 1 189 ? 11.300 12.832 3.544 1.00 94.00 189 ARG A O 1
ATOM 1398 N N . THR A 1 190 ? 10.277 10.841 3.836 1.00 94.38 190 THR A N 1
ATOM 1399 C CA . THR A 1 190 ? 10.913 10.157 2.706 1.00 94.38 190 THR A CA 1
ATOM 1400 C C . THR A 1 190 ? 9.910 9.985 1.556 1.00 94.38 190 THR A C 1
ATOM 1402 O O . THR A 1 190 ? 8.721 9.756 1.822 1.00 94.38 190 THR A O 1
ATOM 1405 N N . PRO A 1 191 ? 10.323 10.127 0.282 1.00 96.75 191 PRO A N 1
ATOM 1406 C CA . PRO A 1 191 ? 9.482 9.784 -0.863 1.00 96.75 191 PRO A CA 1
ATOM 1407 C C . PRO A 1 191 ? 9.032 8.318 -0.812 1.00 96.75 191 PRO A C 1
ATOM 1409 O O . PRO A 1 191 ? 9.835 7.428 -0.556 1.00 96.75 191 PRO A O 1
ATOM 1412 N N . GLY A 1 192 ? 7.748 8.061 -1.061 1.00 95.25 192 GLY A N 1
ATOM 1413 C CA . GLY A 1 192 ? 7.195 6.703 -1.109 1.00 95.25 192 GLY A CA 1
ATOM 1414 C C . GLY A 1 192 ? 7.184 6.135 -2.528 1.00 95.25 192 GLY A C 1
ATOM 1415 O O . GLY A 1 192 ? 7.444 6.859 -3.499 1.00 95.25 192 GLY A O 1
ATOM 1416 N N . THR A 1 193 ? 6.840 4.851 -2.670 1.00 97.44 193 THR A N 1
ATOM 1417 C CA . THR A 1 193 ? 6.777 4.161 -3.972 1.00 97.44 193 THR A CA 1
ATOM 1418 C C . THR A 1 193 ? 5.899 4.904 -4.976 1.00 97.44 193 THR A C 1
ATOM 1420 O O . THR A 1 193 ? 6.240 4.970 -6.155 1.00 97.44 193 THR A O 1
ATOM 1423 N N . GLY A 1 194 ? 4.800 5.523 -4.534 1.00 97.38 194 GLY A N 1
ATOM 1424 C CA . GLY A 1 194 ? 3.898 6.284 -5.398 1.00 97.38 194 GLY A CA 1
ATOM 1425 C C . GLY A 1 194 ? 4.580 7.438 -6.135 1.00 97.38 194 GLY A C 1
ATOM 1426 O O . GLY A 1 194 ? 4.239 7.707 -7.286 1.00 97.38 194 GLY A O 1
ATOM 1427 N N . SER A 1 195 ? 5.587 8.074 -5.530 1.00 98.38 195 SER A N 1
ATOM 1428 C CA . SER A 1 195 ? 6.366 9.130 -6.192 1.00 98.38 195 SER A CA 1
ATOM 1429 C C . SER A 1 195 ? 7.248 8.582 -7.324 1.00 98.38 195 SER A C 1
ATOM 1431 O O . SER A 1 195 ? 7.312 9.163 -8.410 1.00 98.38 195 SER A O 1
ATOM 1433 N N . LEU A 1 196 ? 7.865 7.419 -7.102 1.00 98.69 196 LEU A N 1
ATOM 1434 C CA . LEU A 1 196 ? 8.708 6.734 -8.083 1.00 98.69 196 LEU A CA 1
ATOM 1435 C C . LEU A 1 196 ? 7.856 6.148 -9.211 1.00 98.69 196 LEU A C 1
ATOM 1437 O O . LEU A 1 196 ? 8.177 6.307 -10.389 1.00 98.69 196 LEU A O 1
ATOM 1441 N N . ALA A 1 197 ? 6.727 5.530 -8.856 1.00 98.62 197 ALA A N 1
ATOM 1442 C CA . ALA A 1 197 ? 5.751 5.015 -9.804 1.00 98.62 197 ALA A CA 1
ATOM 1443 C C . ALA A 1 197 ? 5.227 6.135 -10.707 1.00 98.62 197 ALA A C 1
ATOM 1445 O O . ALA A 1 197 ? 5.194 5.955 -11.920 1.00 98.62 197 ALA A O 1
ATOM 1446 N N . ALA A 1 198 ? 4.919 7.315 -10.158 1.00 98.75 198 ALA A N 1
ATOM 1447 C CA . ALA A 1 198 ? 4.500 8.466 -10.954 1.00 98.75 198 ALA A CA 1
ATOM 1448 C C . ALA A 1 198 ? 5.566 8.893 -11.980 1.00 98.75 198 ALA A C 1
ATOM 1450 O O . ALA A 1 198 ? 5.223 9.199 -13.125 1.00 98.75 198 ALA A O 1
ATOM 1451 N N . ALA A 1 199 ? 6.853 8.872 -11.614 1.00 98.81 199 ALA A N 1
ATOM 1452 C CA . ALA A 1 199 ? 7.943 9.168 -12.545 1.00 98.81 199 ALA A CA 1
ATOM 1453 C C . ALA A 1 199 ? 8.016 8.138 -13.687 1.00 98.81 199 ALA A C 1
ATOM 1455 O O . ALA A 1 199 ? 8.100 8.518 -14.857 1.00 98.81 199 ALA A O 1
ATOM 1456 N N . VAL A 1 200 ? 7.924 6.843 -13.362 1.00 98.88 200 VAL A N 1
ATOM 1457 C CA . VAL A 1 200 ? 7.947 5.750 -14.351 1.00 98.88 200 VAL A CA 1
ATOM 1458 C C . VAL A 1 200 ? 6.721 5.796 -15.266 1.00 98.88 200 VAL A C 1
ATOM 1460 O O . VAL A 1 200 ? 6.861 5.688 -16.483 1.00 98.88 200 VAL A O 1
ATOM 1463 N N . GLU A 1 201 ? 5.523 5.988 -14.718 1.00 98.81 201 GLU A N 1
ATOM 1464 C CA . GLU A 1 201 ? 4.273 6.091 -15.481 1.00 98.81 201 GL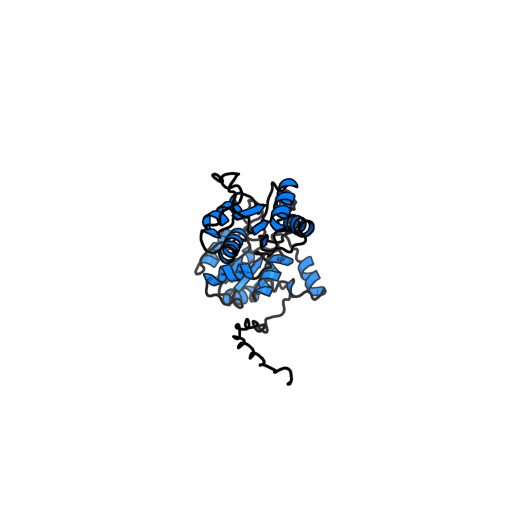U A CA 1
ATOM 1465 C C . GLU A 1 201 ? 4.292 7.280 -16.438 1.00 98.81 201 GLU A C 1
ATOM 1467 O O . GLU A 1 201 ? 3.984 7.131 -17.620 1.00 98.81 201 GLU A O 1
ATOM 1472 N N . THR A 1 202 ? 4.723 8.445 -15.949 1.00 98.88 202 THR A N 1
ATOM 1473 C CA . THR A 1 202 ? 4.811 9.667 -16.757 1.00 98.88 202 THR A CA 1
ATOM 1474 C C . THR A 1 202 ? 5.800 9.495 -17.906 1.00 98.88 202 THR A C 1
ATOM 1476 O O . THR A 1 202 ? 5.476 9.813 -19.048 1.00 98.88 202 THR A O 1
ATOM 1479 N N . ALA A 1 203 ? 6.996 8.968 -17.629 1.00 98.75 203 ALA A N 1
ATOM 1480 C CA . ALA A 1 203 ? 8.047 8.828 -18.635 1.00 98.75 203 ALA A CA 1
ATOM 1481 C C . ALA A 1 203 ? 7.757 7.719 -19.662 1.00 98.75 203 ALA A C 1
ATOM 1483 O O . ALA A 1 203 ? 8.096 7.861 -20.837 1.00 98.75 203 ALA A O 1
ATOM 1484 N N . SER A 1 204 ? 7.113 6.626 -19.242 1.00 98.56 204 SER A N 1
ATOM 1485 C CA . SER A 1 204 ? 6.767 5.506 -20.129 1.00 98.56 204 SER A CA 1
ATOM 1486 C C . SER A 1 204 ? 5.431 5.679 -20.859 1.00 98.56 204 SER A C 1
ATOM 1488 O O . SER A 1 204 ? 5.181 4.977 -21.839 1.00 98.56 204 SER A O 1
ATOM 1490 N N . GLY A 1 205 ? 4.551 6.569 -20.385 1.00 98.44 205 GLY A N 1
ATOM 1491 C CA . GLY A 1 205 ? 3.172 6.698 -20.868 1.00 98.44 205 GLY A CA 1
ATOM 1492 C C . GLY A 1 205 ? 2.278 5.501 -20.512 1.00 98.44 205 GLY A C 1
ATOM 1493 O O . GLY A 1 205 ? 1.214 5.325 -21.106 1.00 98.44 205 GLY A O 1
ATOM 1494 N N . ARG A 1 206 ? 2.711 4.647 -19.576 1.00 98.38 206 ARG A N 1
ATOM 1495 C CA . ARG A 1 206 ? 1.981 3.460 -19.106 1.00 98.38 206 ARG A CA 1
ATOM 1496 C C . ARG A 1 206 ? 1.316 3.746 -17.758 1.00 98.38 206 ARG A C 1
ATOM 1498 O O . ARG A 1 206 ? 1.666 4.692 -17.062 1.00 98.38 206 ARG A O 1
ATOM 1505 N N . GLN A 1 207 ? 0.355 2.908 -17.380 1.00 98.25 207 GLN A N 1
ATOM 1506 C CA . GLN A 1 207 ? -0.227 2.892 -16.036 1.00 98.25 207 GLN A CA 1
ATOM 1507 C C . GLN A 1 207 ? 0.151 1.588 -15.341 1.00 98.25 207 GLN A C 1
ATOM 1509 O O . GLN A 1 207 ? 0.034 0.514 -15.936 1.00 98.25 207 GLN A O 1
ATOM 1514 N N . ALA A 1 208 ? 0.627 1.690 -14.104 1.00 98.19 208 ALA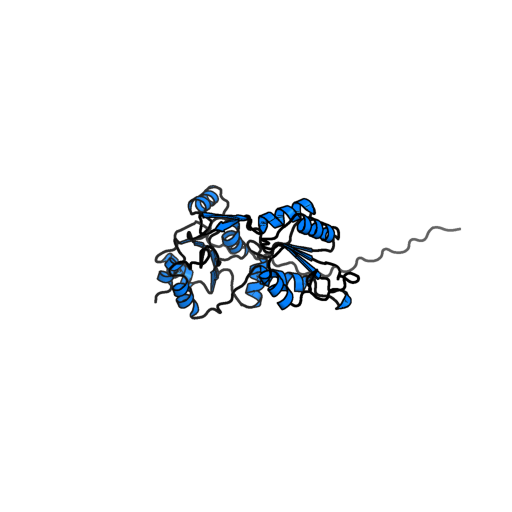 A N 1
ATOM 1515 C CA . ALA A 1 208 ? 1.034 0.554 -13.304 1.00 98.19 208 ALA A CA 1
ATOM 1516 C C . ALA A 1 208 ? -0.175 -0.195 -12.747 1.00 98.19 208 ALA A C 1
ATOM 1518 O O . ALA A 1 208 ? -1.145 0.393 -12.266 1.00 98.19 208 ALA A O 1
ATOM 1519 N N . LEU A 1 209 ? -0.069 -1.520 -12.737 1.00 97.12 209 LEU A N 1
ATOM 1520 C CA . LEU A 1 209 ? -0.919 -2.373 -11.923 1.00 97.12 209 LEU A CA 1
ATOM 1521 C C . LEU A 1 209 ? -0.454 -2.262 -10.467 1.00 97.12 209 LEU A C 1
ATOM 1523 O O . LEU A 1 209 ? 0.662 -2.662 -10.139 1.00 97.12 209 LEU A O 1
ATOM 1527 N N . VAL A 1 210 ? -1.299 -1.707 -9.600 1.00 96.94 210 VAL A N 1
ATOM 1528 C CA . VAL A 1 210 ? -0.984 -1.527 -8.176 1.00 96.94 210 VAL A CA 1
ATOM 1529 C C . VAL A 1 210 ? -1.390 -2.770 -7.394 1.00 96.94 210 VAL A C 1
ATOM 1531 O O . VAL A 1 210 ? -2.538 -3.217 -7.462 1.00 96.94 210 VAL A O 1
ATOM 1534 N N . VAL A 1 211 ? -0.437 -3.325 -6.652 1.00 95.25 211 VAL A N 1
ATOM 1535 C CA . VAL A 1 211 ? -0.610 -4.564 -5.883 1.00 95.25 211 VAL A CA 1
ATOM 1536 C C . VAL A 1 211 ? -1.164 -4.289 -4.488 1.00 95.25 211 VAL A C 1
ATOM 1538 O O . VAL A 1 211 ? -2.090 -4.967 -4.047 1.00 95.25 211 VAL A O 1
ATOM 1541 N N . GLY A 1 212 ? -0.559 -3.339 -3.779 1.00 93.44 212 GLY A N 1
ATOM 1542 C CA . GLY A 1 212 ? -0.878 -3.006 -2.399 1.00 93.44 212 GLY A CA 1
ATOM 1543 C C . GLY A 1 212 ? -2.146 -2.179 -2.254 1.00 93.44 212 GLY A C 1
ATOM 1544 O O . GLY A 1 212 ? -2.803 -1.816 -3.233 1.00 93.44 212 GLY A O 1
ATOM 1545 N N . LYS A 1 213 ? -2.484 -1.865 -1.004 1.00 95.31 213 LYS A N 1
ATOM 1546 C CA . LYS A 1 213 ? -3.617 -1.002 -0.650 1.00 95.31 213 LYS A CA 1
ATOM 1547 C C . LYS A 1 213 ? -3.537 0.321 -1.441 1.00 95.31 213 LYS A C 1
ATOM 1549 O O . LYS A 1 213 ? -2.440 0.853 -1.605 1.00 95.31 213 LYS A O 1
ATOM 1554 N N . PRO A 1 214 ? -4.655 0.844 -1.976 1.00 95.25 214 PRO A N 1
ATOM 1555 C CA . PRO A 1 214 ? -6.040 0.407 -1.792 1.00 95.25 214 PRO A CA 1
ATOM 1556 C C . PRO A 1 214 ? -6.534 -0.654 -2.801 1.00 95.25 214 PRO A C 1
ATOM 1558 O O . PRO A 1 214 ? -7.737 -0.761 -3.052 1.00 95.25 214 PRO A O 1
ATOM 1561 N N . SER A 1 215 ? -5.641 -1.402 -3.455 1.00 94.88 215 SER A N 1
ATOM 1562 C CA . SER A 1 215 ? -6.014 -2.477 -4.386 1.00 94.88 215 SER A CA 1
ATOM 1563 C C . SER A 1 215 ? -6.613 -3.682 -3.642 1.00 94.88 215 SER A C 1
ATOM 1565 O O . SER A 1 215 ? -5.978 -4.188 -2.712 1.00 94.88 215 SER A O 1
ATOM 1567 N N . PRO A 1 216 ? -7.780 -4.215 -4.061 1.00 94.50 216 PRO A N 1
ATOM 1568 C CA . PRO A 1 216 ? -8.345 -5.444 -3.492 1.00 94.50 216 PRO A CA 1
ATOM 1569 C C . PRO A 1 216 ? -7.467 -6.683 -3.703 1.00 94.50 216 PRO A C 1
ATOM 1571 O O . PRO A 1 216 ? -7.631 -7.678 -3.003 1.00 94.50 216 PRO A O 1
ATOM 1574 N N . TYR A 1 217 ? -6.501 -6.631 -4.627 1.00 93.69 217 TYR A N 1
ATOM 1575 C CA . TYR A 1 217 ? -5.612 -7.754 -4.922 1.00 93.69 217 TYR A CA 1
ATOM 1576 C C . TYR A 1 217 ? -4.825 -8.238 -3.689 1.00 93.69 217 TYR A C 1
ATOM 1578 O O . TYR A 1 217 ? -4.582 -9.435 -3.524 1.00 93.69 217 TYR A O 1
ATOM 1586 N N . MET A 1 218 ? -4.464 -7.331 -2.773 1.00 91.94 218 MET A N 1
ATOM 1587 C CA . MET A 1 218 ? -3.848 -7.722 -1.502 1.00 91.94 218 MET A CA 1
ATOM 1588 C C . MET A 1 218 ? -4.794 -8.589 -0.656 1.00 91.94 218 MET A C 1
ATOM 1590 O O . MET A 1 218 ? -4.356 -9.566 -0.052 1.00 91.94 218 MET A O 1
ATOM 1594 N N . PHE A 1 219 ? -6.094 -8.293 -0.661 1.00 92.06 219 PHE A N 1
ATOM 1595 C CA . PHE A 1 219 ? -7.096 -9.093 0.039 1.00 92.06 219 PHE A CA 1
ATOM 1596 C C . PHE A 1 219 ? -7.344 -10.448 -0.637 1.00 92.06 219 PHE A C 1
ATOM 1598 O O . PHE A 1 219 ? -7.506 -11.459 0.047 1.00 92.06 219 PHE A O 1
ATOM 1605 N N . GLU A 1 220 ? -7.281 -10.514 -1.969 1.00 91.06 220 GLU A N 1
ATOM 1606 C CA . GLU A 1 220 ? -7.286 -11.787 -2.707 1.00 91.06 220 GLU A CA 1
ATOM 1607 C C . GLU A 1 220 ? -6.109 -12.679 -2.278 1.00 91.06 220 GLU A C 1
ATOM 1609 O O . GLU A 1 220 ? -6.282 -13.872 -2.040 1.00 91.06 220 GLU A O 1
ATOM 1614 N N . CYS A 1 221 ? -4.917 -12.102 -2.088 1.00 88.94 221 CYS A N 1
ATOM 1615 C CA . CYS A 1 221 ? -3.755 -12.846 -1.590 1.00 88.94 221 CYS A CA 1
ATOM 1616 C C . CYS A 1 221 ? -3.951 -13.374 -0.157 1.00 88.94 221 CYS A C 1
ATOM 1618 O O . CYS A 1 221 ? -3.443 -14.445 0.176 1.00 88.94 221 CYS A O 1
ATOM 1620 N N . ILE A 1 222 ? -4.676 -12.640 0.693 1.00 86.62 222 ILE A N 1
ATOM 1621 C CA . ILE A 1 222 ? -4.976 -13.048 2.074 1.00 86.62 222 ILE A CA 1
ATOM 1622 C C . ILE A 1 222 ? -6.009 -14.185 2.088 1.00 86.62 222 ILE A C 1
ATOM 1624 O O . ILE A 1 222 ? -5.802 -15.211 2.741 1.00 86.62 222 ILE A O 1
ATOM 1628 N N . THR A 1 223 ? -7.111 -14.019 1.355 1.00 86.19 223 THR A N 1
ATOM 1629 C CA . THR A 1 223 ? -8.276 -14.925 1.373 1.00 86.19 223 THR A CA 1
ATOM 1630 C C . THR A 1 223 ? -8.037 -16.273 0.699 1.00 86.19 223 THR A C 1
ATOM 1632 O O . THR A 1 223 ? -8.731 -17.241 0.996 1.00 86.19 223 THR A O 1
ATOM 1635 N N . GLU A 1 224 ? -7.008 -16.413 -0.134 1.00 84.25 224 GLU A N 1
ATOM 1636 C CA . GLU A 1 224 ? -6.604 -17.733 -0.637 1.00 84.25 224 GLU A CA 1
ATOM 1637 C C . GLU A 1 224 ? -6.155 -18.704 0.456 1.00 84.25 224 GLU A C 1
ATOM 1639 O O . GLU A 1 224 ? -6.242 -19.922 0.293 1.00 84.25 224 GLU A O 1
ATOM 1644 N N . HIS A 1 225 ? -5.647 -18.176 1.566 1.00 81.62 225 HIS A N 1
ATOM 1645 C CA . HIS A 1 225 ? -5.147 -18.980 2.674 1.00 81.62 225 HIS A CA 1
ATOM 1646 C C . HIS A 1 225 ? -6.115 -19.039 3.853 1.00 81.62 225 HIS A C 1
ATOM 1648 O O . HIS A 1 225 ? -5.920 -19.851 4.758 1.00 81.62 225 HIS A O 1
ATOM 1654 N N . PHE A 1 226 ? -7.141 -18.189 3.848 1.00 81.25 226 PHE A N 1
ATOM 1655 C CA . PHE A 1 226 ? -8.077 -18.034 4.948 1.00 81.25 226 PHE A CA 1
ATOM 1656 C C . PHE A 1 226 ? -9.506 -17.946 4.424 1.00 81.25 226 PHE A C 1
ATOM 1658 O O . PHE A 1 226 ? -9.844 -17.061 3.645 1.00 81.25 226 PHE A O 1
ATOM 1665 N N . SER A 1 227 ? -10.374 -18.835 4.902 1.00 83.50 227 SER A N 1
ATOM 1666 C CA . SER A 1 227 ? -11.813 -18.723 4.666 1.00 83.50 227 SER A CA 1
ATOM 1667 C C . SER A 1 227 ? -12.403 -17.693 5.628 1.00 83.50 227 SER A C 1
ATOM 1669 O O . SER A 1 227 ? -12.778 -18.034 6.747 1.00 83.50 227 SER A O 1
ATOM 1671 N N . VAL A 1 228 ? -12.441 -16.433 5.200 1.00 82.81 228 VAL A N 1
ATOM 1672 C CA . VAL A 1 228 ? -12.954 -15.302 5.986 1.00 82.81 228 VAL A CA 1
ATOM 1673 C C . VAL A 1 228 ? -14.092 -14.607 5.248 1.00 82.81 228 VAL A C 1
ATOM 1675 O O . VAL A 1 228 ? -14.047 -14.441 4.030 1.00 82.81 228 VAL A O 1
ATOM 1678 N N . ASP A 1 229 ? -15.124 -14.217 5.993 1.00 89.88 229 ASP A N 1
ATOM 1679 C CA . ASP A 1 229 ? -16.195 -13.357 5.498 1.00 89.88 229 ASP A CA 1
ATOM 1680 C C . ASP A 1 229 ? -15.754 -11.895 5.671 1.00 89.88 229 ASP A C 1
ATOM 1682 O O . ASP A 1 229 ? -15.576 -11.467 6.817 1.00 89.88 229 ASP A O 1
ATOM 1686 N N . PRO A 1 230 ? -15.582 -11.109 4.590 1.00 91.81 230 PRO A N 1
ATOM 1687 C CA . PRO A 1 230 ? -15.105 -9.733 4.705 1.00 91.81 230 PRO A CA 1
ATOM 1688 C C . PRO A 1 230 ? -16.012 -8.857 5.573 1.00 91.81 230 PRO A C 1
ATOM 1690 O O . PRO A 1 230 ? -15.516 -8.011 6.311 1.00 91.81 230 PRO A O 1
ATOM 1693 N N . SER A 1 231 ? -17.325 -9.122 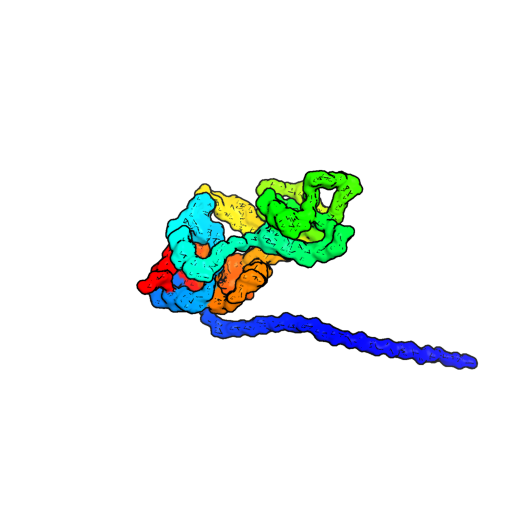5.580 1.00 93.19 231 SER A N 1
ATOM 1694 C CA . SER A 1 231 ? -18.288 -8.385 6.409 1.00 93.19 231 SER A CA 1
ATOM 1695 C C . SER A 1 231 ? -18.097 -8.621 7.913 1.00 93.19 231 SER A C 1
ATOM 1697 O O . SER A 1 231 ? -18.613 -7.868 8.740 1.00 93.19 231 SER A O 1
ATOM 1699 N N . ARG A 1 232 ? -17.332 -9.658 8.276 1.00 92.50 232 ARG A N 1
ATOM 1700 C CA . ARG A 1 232 ? -16.923 -9.991 9.644 1.00 92.50 232 ARG A CA 1
ATOM 1701 C C . ARG A 1 232 ? -15.441 -9.718 9.897 1.00 92.50 232 ARG A C 1
ATOM 1703 O O . ARG A 1 232 ? -14.896 -10.222 10.876 1.00 92.50 232 ARG A O 1
ATOM 1710 N N . MET A 1 233 ? -14.780 -8.944 9.044 1.00 93.31 233 MET A N 1
ATOM 1711 C CA . MET A 1 233 ? -13.400 -8.519 9.251 1.00 93.31 233 MET A CA 1
ATOM 1712 C C . MET A 1 233 ? -13.316 -7.040 9.608 1.00 93.31 233 MET A C 1
ATOM 1714 O O . MET A 1 233 ? -14.087 -6.213 9.111 1.00 93.31 233 MET A O 1
ATOM 1718 N N . LEU A 1 234 ? -12.341 -6.721 10.457 1.00 95.12 234 LEU A N 1
ATOM 1719 C CA . LEU A 1 234 ? -11.932 -5.350 10.735 1.00 95.12 234 LEU A CA 1
ATOM 1720 C C . LEU A 1 234 ? -10.648 -5.040 9.963 1.00 95.12 234 LEU A C 1
ATOM 1722 O O . LEU A 1 234 ? -9.694 -5.809 10.043 1.00 95.12 234 LEU A O 1
ATOM 1726 N N . MET A 1 235 ? -10.611 -3.914 9.256 1.00 97.06 235 MET A N 1
ATOM 1727 C CA . MET A 1 235 ? -9.386 -3.317 8.728 1.00 97.06 235 MET A CA 1
ATOM 1728 C C . MET A 1 235 ? -8.982 -2.153 9.631 1.00 97.06 235 MET A C 1
ATOM 1730 O O . MET A 1 235 ? -9.721 -1.173 9.731 1.00 97.06 235 MET A O 1
ATOM 1734 N N . VAL A 1 236 ? -7.822 -2.265 10.276 1.00 97.75 236 VAL A N 1
ATOM 1735 C CA . VAL A 1 236 ? -7.242 -1.244 11.154 1.00 97.75 236 VAL A CA 1
ATOM 1736 C C . VAL A 1 236 ? -6.036 -0.628 10.457 1.00 97.75 236 VAL A C 1
ATOM 1738 O O . VAL A 1 236 ? -5.085 -1.338 10.131 1.00 97.75 236 VAL A O 1
ATOM 1741 N N . GLY A 1 237 ? -6.075 0.681 10.228 1.00 97.94 237 GLY A N 1
ATOM 1742 C CA . GLY A 1 237 ? -5.039 1.411 9.498 1.00 97.94 237 GLY A CA 1
ATOM 1743 C C . GLY A 1 237 ? -4.890 2.847 9.975 1.00 97.94 237 GLY A C 1
ATOM 1744 O O . GLY A 1 237 ? -5.756 3.348 10.692 1.00 97.94 237 GLY A O 1
ATOM 1745 N N . ASP A 1 238 ? -3.804 3.505 9.591 1.00 97.81 238 ASP A N 1
ATOM 1746 C CA . ASP A 1 238 ? -3.506 4.892 9.960 1.00 97.81 238 ASP A CA 1
ATOM 1747 C C . ASP A 1 238 ? -3.684 5.878 8.795 1.00 97.81 238 ASP A C 1
ATOM 1749 O O . ASP A 1 238 ? -3.594 7.090 9.007 1.00 97.81 238 ASP A O 1
ATOM 1753 N N . ARG A 1 239 ? -3.939 5.393 7.571 1.00 97.69 239 ARG A N 1
ATOM 1754 C CA . ARG A 1 239 ? -4.056 6.236 6.376 1.00 97.69 239 ARG A CA 1
ATOM 1755 C C . ARG A 1 239 ? -5.385 6.034 5.644 1.00 97.69 239 ARG A C 1
ATOM 1757 O O . ARG A 1 239 ? -5.756 4.932 5.237 1.00 97.69 239 ARG A O 1
ATOM 1764 N N . LEU A 1 240 ? -6.119 7.128 5.443 1.00 98.06 240 LEU A N 1
ATOM 1765 C CA . LEU A 1 240 ? -7.477 7.127 4.877 1.00 98.06 240 LEU A CA 1
ATOM 1766 C C . LEU A 1 240 ? -7.500 6.646 3.417 1.00 98.06 240 LEU A C 1
ATOM 1768 O O . LEU A 1 240 ? -8.293 5.782 3.039 1.00 98.06 240 LEU A O 1
ATOM 1772 N N . GLU A 1 241 ? -6.595 7.176 2.599 1.00 97.00 241 GLU A N 1
ATOM 1773 C CA . GLU A 1 241 ? -6.539 6.945 1.153 1.00 97.00 241 GLU A CA 1
ATOM 1774 C C . GLU A 1 241 ? -6.063 5.536 0.780 1.00 97.00 241 GLU A C 1
ATOM 1776 O O . GLU A 1 241 ? -6.274 5.088 -0.351 1.00 97.00 241 GLU A O 1
ATOM 1781 N N . THR A 1 242 ? -5.435 4.826 1.719 1.00 95.50 242 THR A N 1
ATOM 1782 C CA . THR A 1 242 ? -4.941 3.464 1.517 1.00 95.50 242 THR A CA 1
ATOM 1783 C C . THR A 1 242 ? -5.728 2.458 2.333 1.00 95.50 242 THR A C 1
ATOM 1785 O O . THR A 1 242 ? -6.386 1.611 1.737 1.00 95.50 242 THR A O 1
ATOM 1788 N N . ASP A 1 243 ? -5.709 2.538 3.659 1.00 97.62 243 ASP A N 1
ATOM 1789 C CA . ASP A 1 243 ? -6.248 1.500 4.539 1.00 97.62 243 ASP A CA 1
ATOM 1790 C C . ASP A 1 243 ? -7.759 1.522 4.617 1.00 97.62 243 ASP A C 1
ATOM 1792 O O . ASP A 1 243 ? -8.416 0.490 4.481 1.00 97.62 243 ASP A O 1
ATOM 1796 N N . ILE A 1 244 ? -8.318 2.711 4.826 1.00 98.31 244 ILE A N 1
ATOM 1797 C CA . ILE A 1 244 ? -9.760 2.875 4.971 1.00 98.31 244 ILE A CA 1
ATOM 1798 C C . ILE A 1 244 ? -10.429 2.620 3.624 1.00 98.31 244 ILE A C 1
ATOM 1800 O O . ILE A 1 244 ? -11.364 1.820 3.545 1.00 98.31 244 ILE A O 1
ATOM 1804 N N . LEU A 1 245 ? -9.875 3.178 2.545 1.00 97.94 245 LEU A N 1
ATOM 1805 C CA . LEU A 1 245 ? -10.329 2.884 1.189 1.00 97.94 245 LEU A CA 1
ATOM 1806 C C . LEU A 1 245 ? -10.193 1.395 0.831 1.00 97.94 245 LEU A C 1
ATOM 1808 O O . LEU A 1 245 ? -11.085 0.827 0.199 1.00 97.94 245 LEU A O 1
ATOM 1812 N N . PHE A 1 246 ? -9.099 0.740 1.230 1.00 97.81 246 PHE A N 1
ATOM 1813 C CA . PHE A 1 246 ? -8.923 -0.705 1.058 1.00 97.81 246 PHE A CA 1
ATOM 1814 C C . PHE A 1 246 ? -10.001 -1.498 1.795 1.00 97.81 246 PHE A C 1
ATOM 1816 O O . PHE A 1 246 ? -10.616 -2.390 1.210 1.00 97.81 246 PHE A O 1
ATOM 1823 N N . GLY A 1 247 ? -10.250 -1.146 3.055 1.00 97.69 247 GLY A N 1
ATOM 1824 C CA . GLY A 1 247 ? -11.274 -1.755 3.887 1.00 97.69 247 GLY A CA 1
ATOM 1825 C C . GLY A 1 247 ? -12.656 -1.690 3.244 1.00 97.69 247 GLY A C 1
ATOM 1826 O O . GLY A 1 247 ? -13.297 -2.725 3.064 1.00 97.69 247 GLY A O 1
ATOM 1827 N N . HIS A 1 248 ? -13.059 -0.502 2.787 1.00 97.56 248 HIS A N 1
ATOM 1828 C CA . HIS A 1 248 ? -14.317 -0.297 2.064 1.00 97.56 248 HIS A CA 1
ATOM 1829 C C . HIS A 1 248 ? -14.403 -1.114 0.779 1.00 97.56 248 HIS A C 1
ATOM 1831 O O . HIS A 1 248 ? -15.387 -1.818 0.557 1.00 97.56 248 HIS A O 1
ATOM 1837 N N . ARG A 1 249 ? -13.350 -1.098 -0.047 1.00 97.25 249 ARG A N 1
ATOM 1838 C CA . ARG A 1 249 ? -13.309 -1.867 -1.302 1.00 97.25 249 ARG A CA 1
ATOM 1839 C C . ARG A 1 249 ? -13.408 -3.375 -1.094 1.00 97.25 249 ARG A C 1
ATOM 1841 O O . ARG A 1 249 ? -13.892 -4.073 -1.982 1.00 97.25 249 ARG A O 1
ATOM 1848 N N . CYS A 1 250 ? -12.956 -3.870 0.054 1.00 96.19 250 CYS A N 1
ATOM 1849 C CA . CYS A 1 250 ? -13.044 -5.283 0.412 1.00 96.19 250 CYS A CA 1
ATOM 1850 C C . CYS A 1 250 ? -14.326 -5.629 1.185 1.00 96.19 250 CYS A C 1
ATOM 1852 O O . CYS A 1 250 ? -14.565 -6.804 1.439 1.00 96.19 250 CYS A O 1
ATOM 1854 N N . GLY A 1 251 ? -15.157 -4.645 1.547 1.00 95.81 251 GLY A N 1
ATOM 1855 C CA . GLY A 1 251 ? -16.376 -4.858 2.330 1.00 95.81 251 GLY A CA 1
ATOM 1856 C C . GLY A 1 251 ? -16.124 -5.136 3.816 1.00 95.81 251 GLY A C 1
ATOM 1857 O O . GLY A 1 251 ? -16.935 -5.809 4.448 1.00 95.81 251 GLY A O 1
ATOM 1858 N N . MET A 1 252 ? -15.005 -4.648 4.357 1.00 96.75 252 MET A N 1
ATOM 1859 C CA . MET A 1 252 ? -14.638 -4.765 5.769 1.00 96.75 252 MET A CA 1
ATOM 1860 C C . MET A 1 252 ? -15.150 -3.576 6.586 1.00 96.75 252 MET A C 1
ATOM 1862 O O . MET A 1 252 ? -15.302 -2.465 6.074 1.00 96.75 252 MET A O 1
ATOM 1866 N N . THR A 1 253 ? -15.344 -3.783 7.889 1.00 97.56 253 THR A N 1
ATOM 1867 C CA . THR A 1 253 ? -15.505 -2.657 8.821 1.00 97.56 253 THR A CA 1
ATOM 1868 C C . THR A 1 253 ? -14.145 -1.989 9.013 1.00 97.56 253 THR A C 1
ATOM 1870 O O . THR A 1 253 ? -13.137 -2.670 9.173 1.00 97.56 253 THR A O 1
ATOM 1873 N N . THR A 1 254 ? -14.094 -0.659 8.994 1.00 98.56 254 THR A N 1
ATOM 1874 C CA . THR A 1 254 ? -12.832 0.100 8.976 1.00 98.56 254 THR A CA 1
ATOM 1875 C C . THR A 1 254 ? -12.636 0.902 10.251 1.00 98.56 254 THR A C 1
ATOM 1877 O O . THR A 1 254 ? -13.553 1.584 10.712 1.00 98.56 254 THR A O 1
ATOM 1880 N N . VAL A 1 255 ? -11.435 0.813 10.816 1.00 98.44 255 VAL A N 1
ATOM 1881 C CA . VAL A 1 255 ? -11.030 1.504 12.039 1.00 98.44 255 VAL A CA 1
ATOM 1882 C C . VAL A 1 255 ? -9.767 2.310 11.749 1.00 98.44 255 VAL A C 1
ATOM 1884 O O . VAL A 1 255 ? -8.729 1.741 11.420 1.00 98.44 255 VAL A O 1
ATOM 1887 N N . LEU A 1 256 ? -9.856 3.632 11.873 1.00 98.75 256 LEU A N 1
ATOM 1888 C CA . LEU A 1 256 ? -8.698 4.521 11.807 1.00 98.75 256 LEU A CA 1
ATOM 1889 C C . LEU A 1 256 ? -8.008 4.577 13.178 1.00 98.75 256 LEU A C 1
ATOM 1891 O O . LEU A 1 256 ? -8.661 4.875 14.176 1.00 98.75 256 LEU A O 1
ATOM 1895 N N . THR A 1 257 ? -6.700 4.349 13.239 1.00 98.44 257 THR A N 1
ATOM 1896 C CA . THR A 1 257 ? -5.887 4.703 14.415 1.00 98.44 257 THR A CA 1
ATOM 1897 C C . THR A 1 257 ? -5.189 6.040 14.188 1.00 98.44 257 THR A C 1
ATOM 1899 O O . THR A 1 257 ? -4.728 6.325 13.085 1.00 98.44 257 THR A O 1
ATOM 1902 N N . LEU A 1 258 ? -5.097 6.870 15.228 1.00 98.12 258 LEU A N 1
ATOM 1903 C CA . LEU A 1 258 ? -4.511 8.216 15.148 1.00 98.12 258 LEU A CA 1
ATOM 1904 C C . LEU A 1 258 ? -3.008 8.244 15.483 1.00 98.12 258 LEU A C 1
ATOM 1906 O O . LEU A 1 258 ? -2.440 9.297 15.768 1.00 98.12 258 LEU A O 1
ATOM 1910 N N . THR A 1 259 ? -2.354 7.083 15.443 1.00 96.62 259 THR A N 1
ATOM 1911 C CA . THR A 1 259 ? -0.925 6.897 15.739 1.00 96.62 259 THR A CA 1
ATOM 1912 C C . THR A 1 259 ? 0.003 7.129 14.547 1.00 96.62 259 THR A C 1
ATOM 1914 O O . THR A 1 259 ? 1.220 7.062 14.729 1.00 96.62 259 THR A O 1
ATOM 1917 N N . GLY A 1 260 ? -0.541 7.387 13.354 1.00 94.50 260 GLY A N 1
ATOM 1918 C CA . GLY A 1 260 ? 0.224 7.483 12.112 1.00 94.50 260 GLY A CA 1
ATOM 1919 C C . GLY A 1 260 ? -0.102 8.719 11.270 1.00 94.50 260 GLY A C 1
ATOM 1920 O O . GLY A 1 260 ? 0.065 9.850 11.728 1.00 94.50 260 GLY A O 1
ATOM 1921 N N . VAL A 1 261 ? -0.465 8.514 10.003 1.00 95.44 261 VAL A N 1
ATOM 1922 C CA . VAL A 1 261 ? -0.430 9.545 8.955 1.00 95.44 261 VAL A CA 1
ATOM 1923 C C . VAL A 1 261 ? -1.651 10.457 8.957 1.00 95.44 261 VAL A C 1
ATOM 1925 O O . VAL A 1 261 ? -1.486 11.679 8.979 1.00 95.44 261 VAL A O 1
ATOM 1928 N N . SER A 1 262 ? -2.853 9.888 8.862 1.00 97.31 262 SER A N 1
ATOM 1929 C CA . SER A 1 262 ? -4.082 10.666 8.724 1.00 97.31 262 SER A CA 1
ATOM 1930 C C . SER A 1 262 ? -4.555 11.199 10.070 1.00 97.31 262 SER A C 1
ATOM 1932 O O . SER A 1 262 ? -4.480 10.529 11.100 1.00 97.31 262 SER A O 1
ATOM 1934 N N . ARG A 1 263 ? -5.104 12.412 10.054 1.00 97.81 263 ARG A N 1
ATOM 1935 C CA . ARG A 1 263 ? -5.690 13.052 11.233 1.00 97.81 263 ARG A CA 1
ATOM 1936 C C . ARG A 1 263 ? -7.204 12.892 11.265 1.00 97.81 263 ARG A C 1
ATOM 1938 O O . ARG A 1 263 ? -7.858 12.736 10.232 1.00 97.81 263 ARG A O 1
ATOM 1945 N N . LEU A 1 264 ? -7.781 13.006 12.460 1.00 98.00 264 LEU A N 1
ATOM 1946 C CA . LEU A 1 264 ? -9.231 12.931 12.641 1.00 98.00 264 LEU A CA 1
ATOM 1947 C C . LEU A 1 264 ? -9.961 14.036 11.860 1.00 98.00 264 LEU A C 1
ATOM 1949 O O . LEU A 1 264 ? -11.025 13.792 11.293 1.00 98.00 264 LEU A O 1
ATOM 1953 N N . GLU A 1 265 ? -9.373 15.230 11.774 1.00 98.12 265 GLU A N 1
ATOM 1954 C CA . GLU A 1 265 ? -9.942 16.356 11.030 1.00 98.12 265 GLU A CA 1
ATOM 1955 C C . GLU A 1 265 ? -10.032 16.068 9.524 1.00 98.12 265 GLU A C 1
ATOM 1957 O O . GLU A 1 265 ? -10.962 16.531 8.864 1.00 98.12 265 GLU A O 1
ATOM 1962 N N . GLU A 1 266 ? -9.106 15.278 8.970 1.00 97.94 266 GLU A N 1
ATOM 1963 C CA . GLU A 1 266 ? -9.129 14.875 7.558 1.00 97.94 266 GLU A CA 1
ATOM 1964 C C . GLU A 1 266 ? -10.293 13.914 7.293 1.00 97.94 266 GLU A C 1
ATOM 1966 O O . GLU A 1 266 ? -11.069 14.120 6.358 1.00 97.94 266 GLU A O 1
ATOM 1971 N N . ALA A 1 267 ? -10.492 12.928 8.175 1.00 97.81 267 ALA A N 1
ATOM 1972 C CA . ALA A 1 267 ? -11.626 12.008 8.102 1.00 97.81 267 ALA A CA 1
ATOM 1973 C C . ALA A 1 267 ? -12.975 12.747 8.212 1.00 97.81 267 ALA A C 1
ATOM 1975 O O . ALA A 1 267 ? -13.907 12.484 7.447 1.00 97.81 267 ALA A O 1
ATOM 1976 N N . GLN A 1 268 ? -13.070 13.720 9.125 1.00 97.19 268 GLN A N 1
ATOM 1977 C CA . GLN A 1 268 ? -14.242 14.591 9.262 1.00 97.19 268 GLN A CA 1
ATOM 1978 C C . GLN A 1 268 ? -14.452 15.475 8.025 1.00 97.19 268 GLN A C 1
ATOM 1980 O O . GLN A 1 268 ? -15.592 15.690 7.608 1.00 97.19 268 GLN A O 1
ATOM 1985 N N . GLY A 1 269 ? -13.366 15.948 7.409 1.00 97.94 269 GLY A N 1
ATOM 1986 C CA . GLY A 1 269 ? -13.394 16.678 6.144 1.00 97.94 269 GLY A CA 1
ATOM 1987 C C . GLY A 1 269 ? -13.995 15.848 5.007 1.00 97.94 269 GLY A C 1
ATOM 1988 O O . GLY A 1 269 ? -14.905 16.319 4.322 1.00 97.94 269 GLY A O 1
ATOM 1989 N N . TYR A 1 270 ? -13.562 14.592 4.847 1.00 97.94 270 TYR A N 1
ATOM 1990 C CA . TYR A 1 270 ? -14.147 13.672 3.864 1.00 97.94 270 TYR A CA 1
ATOM 1991 C C . TYR A 1 270 ? -15.623 13.375 4.144 1.00 97.94 270 TYR A C 1
ATOM 1993 O O . TYR A 1 270 ? -16.425 13.346 3.207 1.00 97.94 270 TYR A O 1
ATOM 2001 N N . LEU A 1 271 ? -16.006 13.226 5.417 1.00 97.06 271 LEU A N 1
ATOM 2002 C CA . LEU A 1 271 ? -17.401 13.025 5.816 1.00 97.06 271 LEU A CA 1
ATOM 2003 C C . LEU A 1 271 ? -18.277 14.224 5.440 1.00 97.06 271 LEU A C 1
ATOM 2005 O O . LEU A 1 271 ? -19.328 14.043 4.827 1.00 97.06 271 LEU A O 1
ATOM 2009 N N . ALA A 1 272 ? -17.829 15.444 5.742 1.00 97.06 272 ALA A N 1
ATOM 2010 C CA . ALA A 1 272 ? -18.540 16.667 5.375 1.00 97.06 272 ALA A CA 1
ATOM 2011 C C . ALA A 1 272 ? -18.654 16.847 3.849 1.00 97.06 272 ALA A C 1
ATOM 2013 O O . ALA A 1 272 ? -19.641 17.397 3.362 1.00 97.06 272 ALA A O 1
ATOM 2014 N N . ALA A 1 273 ? -17.667 16.355 3.095 1.00 97.25 273 ALA A N 1
ATOM 2015 C CA . ALA A 1 273 ? -17.648 16.385 1.636 1.00 97.25 273 ALA A CA 1
ATOM 2016 C C . ALA A 1 273 ? -18.419 15.227 0.966 1.00 97.25 273 ALA A C 1
ATOM 2018 O O . ALA A 1 273 ? -18.471 15.176 -0.262 1.00 97.25 273 ALA A O 1
ATOM 2019 N N . GLY A 1 274 ? -18.993 14.289 1.732 1.00 95.81 274 GLY A N 1
ATOM 2020 C CA . GLY A 1 274 ? -19.709 13.124 1.194 1.00 95.81 274 GLY A CA 1
ATOM 2021 C C . GLY A 1 274 ? -18.810 12.077 0.522 1.00 95.81 274 GLY A C 1
ATOM 2022 O O . GLY A 1 274 ? -19.292 11.258 -0.259 1.00 95.81 274 GLY A O 1
ATOM 2023 N N . GLN A 1 275 ? -17.504 12.080 0.804 1.00 96.31 275 GLN A N 1
ATOM 2024 C CA . GLN A 1 275 ? -16.540 11.116 0.257 1.00 96.31 275 GLN A CA 1
ATOM 2025 C C . GLN A 1 275 ? -16.484 9.856 1.130 1.00 96.31 275 GLN A C 1
ATOM 2027 O O . GLN A 1 275 ? -15.464 9.548 1.740 1.00 96.31 275 GLN A O 1
ATOM 2032 N N . HIS A 1 276 ? -17.607 9.140 1.219 1.00 95.25 276 HIS A N 1
ATOM 2033 C CA . HIS A 1 276 ? -17.819 8.064 2.196 1.00 95.25 276 HIS A CA 1
ATOM 2034 C C . HIS A 1 276 ? -16.789 6.921 2.140 1.00 95.25 276 HIS A C 1
ATOM 2036 O O . HIS A 1 276 ? -16.473 6.359 3.185 1.00 95.25 276 HIS A O 1
ATOM 2042 N N . ASP A 1 277 ? -16.209 6.631 0.972 1.00 96.62 277 ASP A N 1
ATOM 2043 C CA . ASP A 1 277 ? -15.169 5.599 0.811 1.00 96.62 277 ASP A CA 1
ATOM 2044 C C . ASP A 1 277 ? -13.835 5.957 1.498 1.00 96.62 277 ASP A C 1
ATOM 2046 O O . ASP A 1 277 ? -12.965 5.102 1.653 1.00 96.62 277 ASP A O 1
ATOM 2050 N N . LEU A 1 278 ? -13.656 7.217 1.903 1.00 97.75 278 LEU A N 1
ATOM 2051 C CA . LEU A 1 278 ? -12.497 7.708 2.658 1.00 97.75 278 LEU A CA 1
ATOM 2052 C C . LEU A 1 278 ? -12.841 7.997 4.123 1.00 97.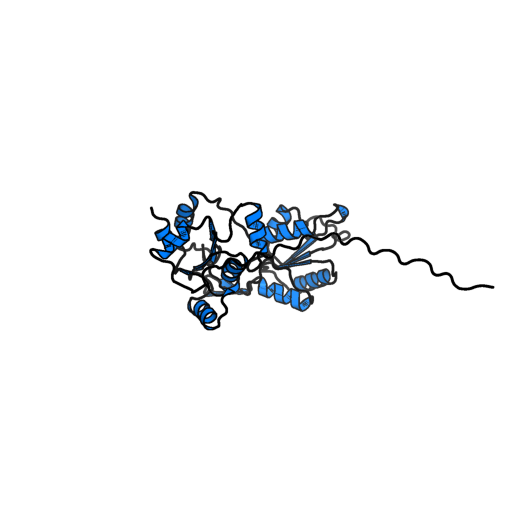75 278 LEU A C 1
ATOM 2054 O O . LEU A 1 278 ? -11.989 8.445 4.882 1.00 97.75 278 LEU A O 1
ATOM 2058 N N . VAL A 1 279 ? -14.084 7.746 4.539 1.00 98.44 279 VAL A N 1
ATOM 2059 C CA . VAL A 1 279 ? -14.527 7.941 5.920 1.00 98.44 279 VAL A CA 1
ATOM 2060 C C . VAL A 1 279 ? -14.432 6.608 6.651 1.00 98.44 279 VAL A C 1
ATOM 2062 O O . VAL A 1 279 ? -15.044 5.635 6.208 1.00 98.44 279 VAL A O 1
ATOM 2065 N N . PRO A 1 280 ? -13.715 6.511 7.779 1.00 98.38 280 PRO A N 1
ATOM 2066 C CA . PRO A 1 280 ? -13.672 5.270 8.526 1.00 98.38 280 PRO A CA 1
ATOM 2067 C C . PRO A 1 280 ? -15.021 5.019 9.211 1.00 98.38 280 PRO A C 1
ATOM 2069 O O . PRO A 1 280 ? -15.737 5.956 9.578 1.00 98.38 280 PRO A O 1
ATOM 2072 N N . HIS A 1 281 ? -15.386 3.753 9.412 1.00 98.38 281 HIS A N 1
ATOM 2073 C CA . HIS A 1 281 ? -16.566 3.442 10.223 1.00 98.38 281 HIS A CA 1
ATOM 2074 C C . HIS A 1 281 ? -16.339 3.922 11.657 1.00 98.38 281 HIS A C 1
ATOM 2076 O O . HIS A 1 281 ? -17.196 4.609 12.219 1.00 98.38 281 HIS A O 1
ATOM 2082 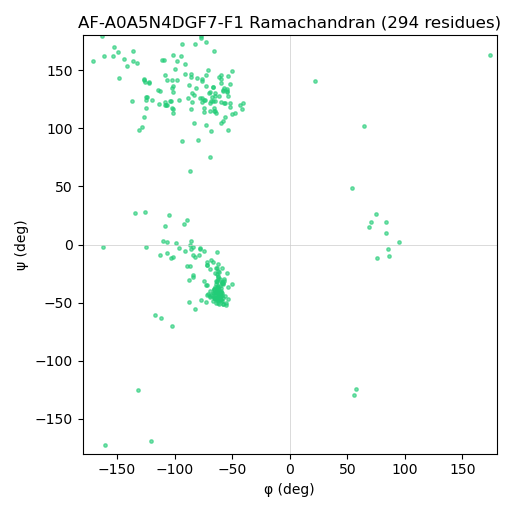N N . TYR A 1 282 ? -15.144 3.639 12.182 1.00 98.50 282 TYR A N 1
ATOM 2083 C CA . TYR A 1 282 ? -14.733 4.041 13.514 1.00 98.50 282 TYR A CA 1
ATOM 2084 C C . TYR A 1 282 ? -13.310 4.593 13.582 1.00 98.50 282 TYR A C 1
ATOM 2086 O O . TYR A 1 282 ? -12.511 4.383 12.675 1.00 98.50 282 TYR A O 1
ATOM 2094 N N . TYR A 1 283 ? -12.963 5.237 14.692 1.00 98.56 283 TYR A N 1
ATOM 2095 C CA . TYR A 1 283 ? -11.579 5.573 15.014 1.00 98.56 283 TYR A CA 1
ATOM 2096 C C . TYR A 1 283 ? -11.225 5.298 16.482 1.00 98.56 283 TYR A C 1
ATOM 2098 O O . TYR A 1 283 ? -12.102 5.266 17.350 1.00 98.56 283 TYR A O 1
ATOM 2106 N N . VAL A 1 284 ? -9.932 5.130 16.750 1.00 98.38 284 VAL A N 1
ATOM 2107 C CA . VAL A 1 284 ? -9.320 4.997 18.084 1.00 98.38 284 VAL A CA 1
ATOM 2108 C C . VAL A 1 284 ? -8.100 5.912 18.190 1.00 98.38 284 VAL A C 1
ATOM 2110 O O . VAL A 1 284 ? -7.519 6.279 17.168 1.00 98.38 284 VAL A O 1
ATOM 2113 N N . GLU A 1 285 ? -7.704 6.306 19.403 1.00 97.75 285 GLU A N 1
ATOM 2114 C CA . GLU A 1 285 ? -6.478 7.102 19.569 1.00 97.75 285 GLU A CA 1
ATOM 2115 C C . GLU A 1 285 ? -5.249 6.231 19.310 1.00 97.75 285 GLU A C 1
ATOM 2117 O O . GLU A 1 285 ? -4.330 6.645 18.607 1.00 97.75 285 GLU A O 1
ATOM 2122 N N . SER A 1 286 ? -5.282 5.005 19.831 1.00 97.38 286 SER A N 1
ATOM 2123 C CA . SER A 1 286 ? -4.296 3.956 19.601 1.00 97.38 286 SER A CA 1
ATOM 2124 C C . SER A 1 286 ? -4.998 2.610 19.491 1.00 97.38 286 SER A C 1
ATOM 2126 O O . SER A 1 286 ? -6.043 2.385 20.099 1.00 97.38 286 SER A O 1
ATOM 2128 N N . ILE A 1 287 ? -4.391 1.658 18.783 1.00 96.12 287 ILE A N 1
ATOM 2129 C CA . ILE A 1 287 ? -4.879 0.273 18.765 1.00 96.12 287 ILE A CA 1
ATOM 2130 C C . ILE A 1 287 ? -4.912 -0.367 20.161 1.00 96.12 287 ILE A C 1
ATOM 2132 O O . ILE A 1 287 ? -5.661 -1.317 20.370 1.00 96.12 287 ILE A O 1
ATOM 2136 N N . ALA A 1 288 ? -4.161 0.167 21.129 1.00 95.25 288 ALA A N 1
ATOM 2137 C CA . ALA A 1 288 ? -4.238 -0.255 22.525 1.00 95.25 288 ALA A CA 1
ATOM 2138 C C . ALA A 1 288 ? -5.658 -0.126 23.106 1.00 95.25 288 ALA A C 1
ATOM 2140 O O . ALA A 1 288 ? -6.057 -0.970 23.908 1.00 95.25 288 ALA A O 1
ATOM 2141 N N . ASP A 1 289 ? -6.440 0.852 22.639 1.00 95.06 289 ASP A N 1
ATOM 2142 C CA . ASP A 1 289 ? -7.829 1.079 23.060 1.00 95.06 289 ASP A CA 1
ATOM 2143 C C . ASP A 1 289 ? -8.728 -0.125 22.723 1.00 95.06 289 ASP A C 1
ATOM 2145 O O . ASP A 1 289 ? -9.750 -0.355 23.366 1.00 95.06 289 ASP A O 1
ATOM 2149 N N . LEU A 1 290 ? -8.339 -0.945 21.737 1.00 94.00 290 LEU A N 1
ATOM 2150 C CA . LEU A 1 290 ? -9.084 -2.146 21.360 1.00 94.00 290 LEU A CA 1
ATOM 2151 C C . LEU A 1 290 ? -9.012 -3.243 22.432 1.00 94.00 290 LEU A C 1
ATOM 2153 O O . LEU A 1 290 ? -9.883 -4.112 22.464 1.00 94.00 290 LEU A O 1
ATOM 2157 N N . MET A 1 291 ? -8.007 -3.214 23.317 1.00 91.44 291 MET A N 1
ATOM 2158 C CA . MET A 1 291 ? -7.845 -4.231 24.358 1.00 91.44 291 MET A CA 1
ATOM 2159 C C . MET A 1 291 ? -9.013 -4.253 25.345 1.00 91.44 291 MET A C 1
ATOM 2161 O O . MET A 1 291 ? -9.370 -5.337 25.796 1.00 91.44 291 MET A O 1
ATOM 2165 N N . GLU A 1 292 ? -9.637 -3.104 25.630 1.00 89.31 292 GLU A N 1
ATOM 2166 C CA . GLU A 1 292 ? -10.776 -2.990 26.559 1.00 89.31 292 GLU A CA 1
ATOM 2167 C C . GLU A 1 292 ? -12.005 -3.794 26.106 1.00 89.31 292 GLU A C 1
ATOM 2169 O O . GLU A 1 292 ? -12.875 -4.131 26.906 1.00 89.31 292 GLU A O 1
ATOM 2174 N N . GLY A 1 293 ? -12.112 -4.083 24.806 1.00 85.56 293 GLY A N 1
ATOM 2175 C CA . GLY A 1 293 ? -13.210 -4.871 24.253 1.00 85.56 293 GLY A CA 1
ATOM 2176 C C . GLY A 1 293 ? -12.906 -6.354 24.080 1.00 85.56 293 GLY A C 1
ATOM 2177 O O . GLY A 1 293 ? -13.793 -7.086 23.651 1.00 85.56 293 GLY A O 1
ATOM 2178 N N . LEU A 1 294 ? -11.675 -6.780 24.378 1.00 82.00 294 LEU A N 1
ATOM 2179 C CA . LEU A 1 294 ? -11.246 -8.183 24.367 1.00 82.00 294 LEU A CA 1
ATOM 2180 C C . LEU A 1 294 ? -11.247 -8.806 25.775 1.00 82.00 294 LEU A C 1
ATOM 2182 O O . LEU A 1 294 ? -10.832 -9.952 25.925 1.00 82.00 294 LEU A O 1
ATOM 2186 N N . GLU A 1 295 ? -11.647 -8.050 26.800 1.00 64.38 295 GLU A N 1
ATOM 2187 C CA . GLU A 1 295 ? -11.752 -8.526 28.182 1.00 64.38 295 GLU A CA 1
ATOM 2188 C C . GLU A 1 295 ? -13.073 -9.288 28.393 1.00 64.38 295 GLU A C 1
ATOM 2190 O O . GLU A 1 295 ? -14.123 -8.836 27.928 1.00 64.38 295 GLU A O 1
ATOM 2195 N N . ASP A 1 296 ? -12.988 -10.449 29.058 1.00 54.41 296 ASP A N 1
ATOM 2196 C CA . ASP A 1 296 ? -14.129 -11.285 29.478 1.00 54.41 296 ASP A CA 1
ATOM 2197 C C . ASP A 1 296 ? -15.025 -10.585 30.519 1.00 54.41 296 ASP A C 1
ATOM 2199 O O . ASP A 1 296 ? -14.480 -9.985 31.479 1.00 54.41 296 ASP A O 1
#